Protein AF-A0AAV0Q4Z8-F1 (afdb_monomer)

Organism: NCBI:txid586396

Secondary structure (DSSP, 8-state):
---BS-EEEEEEEEEEEESS-SEEEB---HHHHHHH---EEEEEEEEEEEEESSSEEEEE-SS-TT-EEEEEEEEEEEEEEEEEEEEE--TT--SEEEEEEEEEEEEEEEEEEEEEESS-S--SSTTS-TT---EEEEEEEEEEEEEEEEEEEEEE-BTTB-EEEEEEEEEEE-SSEEEEEESEEEEEEEEESPPPGGGS-TT--GGGS--THHHHTT-----

Nearest PDB structures (foldseek):
  5olp-assembly2_B  TM=8.734E-01  e=1.345E-07  Bacteroides thetaiotaomicron VPI-5482
  3jur-assembly1_C  TM=7.814E-01  e=1.050E-07  Thermotoga maritima
  7b8b-assembly2_B  TM=6.941E-01  e=2.454E-04  Arabidopsis thaliana
  8ikx-assembly1_A  TM=6.747E-01  e=6.926E-04  Arabidopsis thaliana
  1nhc-assembly6_F  TM=3.695E-01  e=5.250E-03  Aspergillus niger

Sequence (223 aa):
IVPDSSNNICIEDSTIETGHDAIALKSGWDEYGISYNRPTMHVHVRDVHLKSSSGACIALGSEMSGGISDVQGDDIRMHDSRGGIELRTNRGRGGYIRRVFFSNVLMEEVEVGLVARGDMGDHPDDGFDREAVPVVQGITFRDVVGLKVGLAGNFTGAEGIRFGTICLLNVTLTSGEPWVCSGVDGFSEIVSPKPCQDLANAEKSSSSCYDVMDYSYGRSFSL

Mean predicted aligned error: 4.69 Å

InterPro domains:
  IPR000743 Glycoside hydrolase, family 28 [PF00295] (4-150)
  IPR011050 Pectin lyase fold/virulence factor [SSF51126] (1-199)
  IPR012334 Pectin lyase fold [G3DSA:2.160.20.10] (1-188)
  IPR051801 Glycosyl_Hydrolase_28_Enzymes [PTHR31339] (1-209)

pLDDT: mean 92.9, std 12.93, range [30.61, 98.94]

Solvent-accessible surface area (backbone atoms only — not comparable to full-atom values): 10270 Å² total; per-residue (Å²): 85,72,55,55,46,37,70,73,44,77,49,61,79,40,80,40,78,36,65,41,52,25,31,30,42,26,4,42,51,26,58,62,6,46,72,64,57,38,37,20,29,45,35,40,40,32,50,32,41,30,23,3,66,70,26,21,28,35,27,40,32,44,35,24,7,19,15,35,34,46,36,39,34,36,49,35,39,37,38,68,15,37,25,34,44,35,40,34,26,24,71,19,25,22,44,29,42,33,46,31,37,38,33,47,32,40,36,35,48,18,46,33,35,39,38,34,35,26,77,34,75,86,70,101,58,93,82,51,45,76,83,28,58,38,44,39,34,29,30,23,43,31,46,32,42,26,45,56,13,41,26,32,28,38,36,36,37,35,94,90,28,49,36,43,44,37,28,39,34,46,28,39,32,38,49,82,43,52,62,46,75,38,53,48,36,19,30,59,43,68,49,38,55,71,69,49,67,49,35,48,35,84,90,53,55,82,88,71,44,45,60,73,68,74,58,58,80,76,58,84,76,78,126

Foldseek 3Di:
DEAELDEQEEAEPEEFADQAERYEYAHAAFPRSQVVLRFYENYEYEQYEAAYQHYEPYEYDQRALSEYEHAEYENYEYENYAHYYEYHYEQLSAYEYALHEYEHYEAENYAAYYEYEHHDDDHPDPPGDNNRAYAAEQAEYEHAAAHNYAEDYEAAHDDVHAHYEYEAYQHAHDDHHYYHHDRYAYPYDNYPPPDDVRHNPPVDDPVRHRDCVVVVVVDPPDD

Structure (mmCIF, N/CA/C/O backbone):
data_AF-A0AAV0Q4Z8-F1
#
_entry.id   AF-A0AAV0Q4Z8-F1
#
loop_
_atom_site.group_PDB
_atom_site.id
_atom_site.type_symbol
_atom_site.label_atom_id
_atom_site.label_alt_id
_atom_site.label_comp_id
_atom_site.label_asym_id
_atom_site.label_entity_id
_atom_site.label_seq_id
_atom_site.pdbx_PDB_ins_code
_atom_site.Cartn_x
_atom_site.Cartn_y
_atom_site.Cartn_z
_atom_site.occupancy
_atom_site.B_iso_or_equiv
_atom_site.auth_seq_id
_atom_site.auth_comp_id
_atom_site.auth_asym_id
_atom_site.auth_atom_id
_atom_site.pdbx_PDB_model_num
ATOM 1 N N . ILE A 1 1 ? -5.222 -13.720 -2.406 1.00 96.25 1 ILE A N 1
ATOM 2 C CA . ILE A 1 1 ? -5.550 -13.428 -3.826 1.00 96.25 1 ILE A CA 1
ATOM 3 C C . ILE A 1 1 ? -4.440 -12.562 -4.400 1.00 96.25 1 ILE A C 1
ATOM 5 O O . ILE A 1 1 ? -4.042 -11.622 -3.725 1.00 96.25 1 ILE A O 1
ATOM 9 N N . VAL A 1 2 ? -3.926 -12.875 -5.595 1.00 98.31 2 VAL A N 1
ATOM 10 C CA . VAL A 1 2 ? -2.809 -12.127 -6.204 1.00 98.31 2 VAL A CA 1
ATOM 11 C C . VAL A 1 2 ? -3.127 -11.753 -7.657 1.00 98.31 2 VAL A C 1
ATOM 13 O O . VAL A 1 2 ? -2.805 -12.522 -8.561 1.00 98.31 2 VAL A O 1
ATOM 16 N N . PRO A 1 3 ? -3.805 -10.621 -7.914 1.00 98.25 3 PRO A N 1
ATOM 17 C CA . PRO A 1 3 ? -3.928 -10.080 -9.260 1.00 98.25 3 PRO A CA 1
ATOM 18 C C . PRO A 1 3 ? -2.584 -9.498 -9.709 1.00 98.25 3 PRO A C 1
ATOM 20 O O . PRO A 1 3 ? -2.018 -8.641 -9.028 1.00 98.25 3 PRO A O 1
ATOM 23 N N . ASP A 1 4 ? -2.092 -9.958 -10.858 1.00 98.62 4 ASP A N 1
ATOM 24 C CA . ASP A 1 4 ? -0.827 -9.519 -11.449 1.00 98.62 4 ASP A CA 1
ATOM 25 C C . ASP A 1 4 ? -1.055 -9.088 -12.905 1.00 98.62 4 ASP A C 1
ATOM 27 O O . ASP A 1 4 ? -1.701 -9.807 -13.675 1.00 98.62 4 ASP A O 1
ATOM 31 N N . SER A 1 5 ? -0.607 -7.882 -13.260 1.00 98.56 5 SER A N 1
ATOM 32 C CA . SER A 1 5 ? -0.796 -7.248 -14.576 1.00 98.56 5 SER A CA 1
ATOM 33 C C . SER A 1 5 ? -2.221 -7.383 -15.150 1.00 98.56 5 SER A C 1
ATOM 35 O O . SER A 1 5 ? -2.420 -7.766 -16.311 1.00 98.56 5 SER A O 1
ATOM 37 N N . SER A 1 6 ? -3.226 -7.104 -14.316 1.00 98.62 6 SER A N 1
ATOM 38 C CA . SER A 1 6 ? -4.639 -7.416 -14.568 1.00 98.62 6 SER A CA 1
ATOM 39 C C . SER A 1 6 ? -5.544 -6.174 -14.537 1.00 98.62 6 SER A C 1
ATOM 41 O O . SER A 1 6 ? -5.283 -5.217 -13.819 1.00 98.62 6 SER A O 1
ATOM 43 N N . ASN A 1 7 ? -6.624 -6.167 -15.324 1.00 98.38 7 ASN A N 1
ATOM 44 C CA . ASN A 1 7 ? -7.504 -5.002 -15.493 1.00 98.38 7 ASN A CA 1
ATOM 45 C C . ASN A 1 7 ? -8.967 -5.350 -15.173 1.00 98.38 7 ASN A C 1
ATOM 47 O O . ASN A 1 7 ? -9.414 -6.428 -15.558 1.00 98.38 7 ASN A O 1
ATOM 51 N N . ASN A 1 8 ? -9.707 -4.421 -14.556 1.00 97.94 8 ASN A N 1
ATOM 52 C CA . ASN A 1 8 ? -11.115 -4.552 -14.153 1.00 97.94 8 ASN A CA 1
ATOM 53 C C . ASN A 1 8 ? -11.335 -5.729 -13.196 1.00 97.94 8 ASN A C 1
ATOM 55 O O . ASN A 1 8 ? -11.988 -6.719 -13.526 1.00 97.94 8 ASN A O 1
ATOM 59 N N . ILE A 1 9 ? -10.749 -5.616 -12.009 1.00 98.50 9 ILE A N 1
ATOM 60 C CA . ILE A 1 9 ? -10.810 -6.635 -10.965 1.00 98.50 9 ILE A CA 1
ATOM 61 C C . ILE A 1 9 ? -11.831 -6.208 -9.917 1.00 98.50 9 ILE A C 1
ATOM 63 O O . ILE A 1 9 ? -11.783 -5.083 -9.427 1.00 98.50 9 ILE A O 1
ATOM 67 N N . CYS A 1 10 ? -12.699 -7.134 -9.525 1.00 98.31 10 CYS A N 1
ATOM 68 C CA . CYS A 1 10 ? -13.566 -6.986 -8.367 1.00 98.31 10 CYS A CA 1
ATOM 69 C C . CYS A 1 10 ? -13.305 -8.147 -7.401 1.00 98.31 10 CYS A C 1
ATOM 71 O O . CYS A 1 10 ? -13.294 -9.307 -7.819 1.00 98.31 10 CYS A O 1
ATOM 73 N N . ILE A 1 11 ? -13.034 -7.828 -6.137 1.00 98.62 11 ILE A N 1
ATOM 74 C CA . ILE A 1 11 ? -12.927 -8.788 -5.036 1.00 98.62 11 ILE A CA 1
ATOM 75 C C . ILE A 1 11 ? -13.968 -8.361 -4.009 1.00 98.62 11 ILE A C 1
ATOM 77 O O . ILE A 1 11 ? -13.809 -7.310 -3.391 1.00 98.62 11 ILE A O 1
ATOM 81 N N . GLU A 1 12 ? -15.023 -9.154 -3.852 1.00 98.44 12 GLU A N 1
ATOM 82 C CA . GLU A 1 12 ? -16.168 -8.779 -3.025 1.00 98.44 12 GLU A CA 1
ATOM 83 C C . GLU A 1 12 ? -16.736 -9.928 -2.192 1.00 98.44 12 GLU A C 1
ATOM 85 O O . GLU A 1 12 ? -16.480 -11.098 -2.493 1.00 98.44 12 GLU A O 1
ATOM 90 N N . ASP A 1 13 ? -17.469 -9.579 -1.133 1.00 98.38 13 ASP A N 1
ATOM 91 C CA . ASP A 1 13 ? -18.278 -10.474 -0.296 1.00 98.38 13 ASP A CA 1
ATOM 92 C C . ASP A 1 13 ? -17.508 -11.716 0.193 1.00 98.38 13 ASP A C 1
ATOM 94 O O . ASP A 1 13 ? -17.966 -12.860 0.098 1.00 98.38 13 ASP A O 1
ATOM 98 N N . SER A 1 14 ? -16.276 -11.505 0.666 1.00 98.38 14 SER A N 1
ATOM 99 C CA . SER A 1 14 ? -15.310 -12.587 0.890 1.00 98.38 14 SER A CA 1
ATOM 100 C C . SER A 1 14 ? -14.630 -12.529 2.255 1.00 98.38 14 SER A C 1
ATOM 102 O O . SER A 1 14 ? -14.109 -11.493 2.664 1.00 98.38 14 SER A O 1
ATOM 104 N N . THR A 1 15 ? -14.513 -13.690 2.906 1.00 98.75 15 THR A N 1
ATOM 105 C CA . THR A 1 15 ? -13.624 -13.894 4.062 1.00 98.75 15 THR A CA 1
ATOM 106 C C . THR A 1 15 ? -12.338 -14.581 3.611 1.00 98.75 15 THR A C 1
ATOM 108 O O . THR A 1 15 ? -12.384 -15.673 3.042 1.00 98.75 15 THR A O 1
ATOM 111 N N . ILE A 1 16 ? -11.184 -13.960 3.864 1.00 98.69 16 ILE A N 1
ATOM 112 C CA . ILE A 1 16 ? -9.869 -14.449 3.433 1.00 98.69 16 ILE A CA 1
ATOM 113 C C . ILE A 1 16 ? -8.926 -14.482 4.635 1.00 98.69 16 ILE A C 1
ATOM 115 O O . ILE A 1 16 ? -8.489 -13.442 5.126 1.00 98.69 16 ILE A O 1
ATOM 119 N N . GLU A 1 17 ? -8.560 -15.688 5.066 1.00 98.31 17 GLU A N 1
ATOM 120 C CA . GLU A 1 17 ? -7.593 -15.906 6.142 1.00 98.31 17 GLU A CA 1
ATOM 121 C C . GLU A 1 17 ? -6.370 -16.640 5.602 1.00 98.31 17 GLU A C 1
ATOM 123 O O . GLU A 1 17 ? -6.484 -17.721 5.018 1.00 98.31 17 GLU A O 1
ATOM 128 N N . THR A 1 18 ? -5.188 -16.047 5.754 1.00 97.88 18 THR A N 1
ATOM 129 C CA . THR A 1 18 ? -3.969 -16.589 5.146 1.00 97.88 18 THR A CA 1
ATOM 130 C C . THR A 1 18 ? -2.744 -16.431 6.037 1.00 97.88 18 THR A C 1
ATOM 132 O O . THR A 1 18 ? -2.693 -15.608 6.952 1.00 97.88 18 THR A O 1
ATOM 135 N N . GLY A 1 19 ? -1.728 -17.249 5.748 1.00 97.12 19 GLY A N 1
ATOM 136 C CA . GLY A 1 19 ? -0.432 -17.154 6.409 1.00 97.12 19 GLY A CA 1
ATOM 137 C C . GLY A 1 19 ? 0.280 -15.835 6.102 1.00 97.12 19 GLY A C 1
ATOM 138 O O . GLY A 1 19 ? 0.783 -15.188 7.017 1.00 97.12 19 GLY A O 1
ATOM 139 N N . HIS A 1 20 ? 0.301 -15.444 4.826 1.00 96.38 20 HIS A N 1
ATOM 140 C CA . HIS A 1 20 ? 0.973 -14.249 4.299 1.00 96.38 20 HIS A CA 1
ATOM 141 C C . HIS A 1 20 ? -0.071 -13.215 3.847 1.00 96.38 20 HIS A C 1
ATOM 143 O O . HIS A 1 20 ? -1.142 -13.152 4.436 1.00 96.38 20 HIS A O 1
ATOM 149 N N . ASP A 1 21 ? 0.221 -12.396 2.839 1.00 98.38 21 ASP A N 1
ATOM 150 C CA . ASP A 1 21 ? -0.692 -11.364 2.349 1.00 98.38 21 ASP A CA 1
ATOM 151 C C . ASP A 1 21 ? -2.048 -11.945 1.893 1.00 98.38 21 ASP A C 1
ATOM 153 O O . ASP A 1 21 ? -2.089 -12.844 1.045 1.00 98.38 21 ASP A O 1
ATOM 157 N N . ALA A 1 22 ? -3.160 -11.409 2.409 1.00 98.56 22 ALA A N 1
ATOM 158 C CA . ALA A 1 22 ? -4.497 -11.895 2.057 1.00 98.56 22 ALA A CA 1
ATOM 159 C C . ALA A 1 22 ? -4.906 -11.448 0.642 1.00 98.56 22 ALA A C 1
ATOM 161 O O . ALA A 1 22 ? -5.371 -12.264 -0.164 1.00 98.56 22 ALA A O 1
ATOM 162 N N . ILE A 1 23 ? -4.664 -10.183 0.293 1.00 98.81 23 ILE A N 1
ATOM 163 C CA . ILE A 1 23 ? -4.776 -9.643 -1.069 1.00 98.81 23 ILE A CA 1
ATOM 164 C C . ILE A 1 23 ? -3.461 -8.939 -1.415 1.00 98.81 23 ILE A C 1
ATOM 166 O O . ILE A 1 23 ? -3.047 -8.036 -0.700 1.00 98.81 23 ILE A O 1
ATOM 170 N N . ALA A 1 24 ? -2.811 -9.326 -2.514 1.00 98.62 24 ALA A N 1
ATOM 171 C CA . ALA A 1 24 ? -1.572 -8.706 -2.981 1.00 98.62 24 ALA A CA 1
ATOM 172 C C . ALA A 1 24 ? -1.699 -8.283 -4.449 1.00 98.62 24 ALA A C 1
ATOM 174 O O . ALA A 1 24 ? -1.748 -9.131 -5.336 1.00 98.62 24 ALA A O 1
ATOM 175 N N . LEU A 1 25 ? -1.757 -6.981 -4.716 1.00 98.88 25 LEU A N 1
ATOM 176 C CA . LEU A 1 25 ? -1.773 -6.445 -6.076 1.00 98.88 25 LEU A CA 1
ATOM 177 C C . LEU A 1 25 ? -0.334 -6.332 -6.590 1.00 98.88 25 LEU A C 1
ATOM 179 O O . LEU A 1 25 ? 0.498 -5.686 -5.951 1.00 98.88 25 LEU A O 1
ATOM 183 N N . LYS A 1 26 ? -0.046 -6.948 -7.737 1.00 98.81 26 LYS A N 1
ATOM 184 C CA . LYS A 1 26 ? 1.278 -6.970 -8.382 1.00 98.81 26 LYS A CA 1
ATOM 185 C C . LYS A 1 26 ? 1.171 -6.569 -9.857 1.00 98.81 26 LYS A C 1
ATOM 187 O O . LYS A 1 26 ? 0.073 -6.435 -10.390 1.00 98.81 26 LYS A O 1
ATOM 192 N N . SER A 1 27 ? 2.288 -6.280 -10.508 1.00 98.69 27 SER A N 1
ATOM 193 C CA . SER A 1 27 ? 2.367 -5.960 -11.944 1.00 98.69 27 SER A CA 1
ATOM 194 C C . SER A 1 27 ? 3.762 -6.248 -12.508 1.00 98.69 27 SER A C 1
ATOM 196 O O . SER A 1 27 ? 4.337 -5.442 -13.236 1.00 98.69 27 SER A O 1
ATOM 198 N N . GLY A 1 28 ? 4.332 -7.395 -12.146 1.00 98.19 28 GLY A N 1
ATOM 199 C CA . GLY A 1 28 ? 5.679 -7.794 -12.550 1.00 98.19 28 GLY A CA 1
ATOM 200 C C . GLY A 1 28 ? 6.822 -7.149 -11.755 1.00 98.19 28 GLY A C 1
ATOM 201 O O . GLY A 1 28 ? 6.641 -6.214 -10.970 1.00 98.19 28 GLY A O 1
ATOM 202 N N . TRP A 1 29 ? 8.024 -7.690 -11.963 1.00 97.81 29 TRP A N 1
ATOM 203 C CA . TRP A 1 29 ? 9.204 -7.461 -11.127 1.00 97.81 29 TRP A CA 1
ATOM 204 C C . TRP A 1 29 ? 10.345 -6.839 -11.948 1.00 97.81 29 TRP A C 1
ATOM 206 O O . TRP A 1 29 ? 10.747 -7.404 -12.963 1.00 97.81 29 TRP A O 1
ATOM 216 N N . ASP A 1 30 ? 10.818 -5.667 -11.521 1.00 98.25 30 ASP A N 1
ATOM 217 C CA . ASP A 1 30 ? 11.946 -4.904 -12.076 1.00 98.25 30 ASP A CA 1
ATOM 218 C C . ASP A 1 30 ? 11.899 -4.774 -13.609 1.00 98.25 30 ASP A C 1
ATOM 220 O O . ASP A 1 30 ? 10.841 -4.480 -14.167 1.00 98.25 30 ASP A O 1
ATOM 224 N N . GLU A 1 31 ? 13.011 -4.978 -14.315 1.00 97.25 31 GLU A N 1
ATOM 225 C CA . GLU A 1 31 ? 13.127 -4.849 -15.768 1.00 97.25 31 GLU A CA 1
ATOM 226 C C . GLU A 1 31 ? 12.171 -5.773 -16.533 1.00 97.25 31 GLU A C 1
ATOM 228 O O . GLU A 1 31 ? 11.697 -5.416 -17.617 1.00 97.25 31 GLU A O 1
ATOM 233 N N . TYR A 1 32 ? 11.815 -6.928 -15.964 1.00 97.50 32 TYR A N 1
ATOM 234 C CA . TYR A 1 32 ? 10.822 -7.827 -16.551 1.00 97.50 32 TYR A CA 1
ATOM 235 C C . TYR A 1 32 ? 9.426 -7.199 -16.493 1.00 97.50 32 TYR A C 1
ATOM 237 O O . TYR A 1 32 ? 8.699 -7.212 -17.484 1.00 97.50 32 TYR A O 1
ATOM 245 N N . GLY A 1 33 ? 9.062 -6.586 -15.364 1.00 98.12 33 GLY A N 1
ATOM 246 C CA . GLY A 1 33 ? 7.803 -5.850 -15.232 1.00 98.12 33 GLY A CA 1
ATOM 247 C C . GLY A 1 33 ? 7.780 -4.555 -16.049 1.00 98.12 33 GLY A C 1
ATOM 248 O O . GLY A 1 33 ? 6.784 -4.273 -16.717 1.00 98.12 33 GLY A O 1
ATOM 249 N N . ILE A 1 34 ? 8.889 -3.809 -16.068 1.00 97.94 34 ILE A N 1
ATOM 250 C CA . ILE A 1 34 ? 9.046 -2.576 -16.856 1.00 97.94 34 ILE A CA 1
ATOM 251 C C . ILE A 1 34 ? 8.917 -2.880 -18.352 1.00 97.94 34 ILE A C 1
ATOM 253 O O . ILE A 1 34 ? 8.191 -2.184 -19.057 1.00 97.94 34 ILE A O 1
ATOM 257 N N . SER A 1 35 ? 9.591 -3.921 -18.847 1.00 97.69 35 SER A N 1
ATOM 258 C CA . SER A 1 35 ? 9.516 -4.310 -20.261 1.00 97.69 35 SER A CA 1
ATOM 259 C C . SER A 1 35 ? 8.152 -4.887 -20.636 1.00 97.69 35 SER A C 1
ATOM 261 O O . SER A 1 35 ? 7.666 -4.627 -21.738 1.00 97.69 35 SER A O 1
ATOM 263 N N . TYR A 1 36 ? 7.506 -5.622 -19.722 1.00 97.94 36 TYR A N 1
ATOM 264 C CA . TYR A 1 36 ? 6.152 -6.125 -19.935 1.00 97.94 36 TYR A CA 1
ATOM 265 C C . TYR A 1 36 ? 5.120 -4.995 -19.985 1.00 97.94 36 TYR A C 1
ATOM 267 O O . TYR A 1 36 ? 4.178 -5.063 -20.774 1.00 97.94 36 TYR A O 1
ATOM 275 N N . ASN A 1 37 ? 5.320 -3.943 -19.183 1.00 97.50 37 ASN A N 1
ATOM 276 C CA . ASN A 1 37 ? 4.564 -2.692 -19.210 1.00 97.50 37 ASN A CA 1
ATOM 277 C C . ASN A 1 37 ? 3.035 -2.891 -19.172 1.00 97.50 37 ASN A C 1
ATOM 279 O O . ASN A 1 37 ? 2.277 -2.229 -19.889 1.00 97.50 37 ASN A O 1
ATOM 283 N N . ARG A 1 38 ? 2.569 -3.844 -18.355 1.00 98.50 38 ARG A N 1
ATOM 284 C CA . ARG A 1 38 ? 1.139 -4.085 -18.124 1.00 98.50 38 ARG A CA 1
ATOM 285 C C . ARG A 1 38 ? 0.808 -3.855 -16.652 1.00 98.50 38 ARG A C 1
ATOM 287 O O . ARG A 1 38 ? 1.224 -4.662 -15.817 1.00 98.50 38 ARG A O 1
ATOM 294 N N . PRO A 1 39 ? 0.054 -2.793 -16.331 1.00 98.69 39 PRO A N 1
ATOM 295 C CA . PRO A 1 39 ? -0.293 -2.499 -14.955 1.00 98.69 39 PRO A CA 1
ATOM 296 C C . PRO A 1 39 ? -1.376 -3.441 -14.429 1.00 98.69 39 PRO A C 1
ATOM 298 O O . PRO A 1 39 ? -2.148 -4.017 -15.201 1.00 98.69 39 PRO A O 1
ATOM 301 N N . THR A 1 40 ? -1.477 -3.518 -13.104 1.00 98.88 40 THR A N 1
ATOM 302 C CA . THR A 1 40 ? -2.729 -3.892 -12.443 1.00 98.88 40 THR A CA 1
ATOM 303 C C . THR A 1 40 ? -3.560 -2.636 -12.218 1.00 98.88 40 THR A C 1
ATOM 305 O O . THR A 1 40 ? -3.112 -1.704 -11.549 1.00 98.88 40 THR A O 1
ATOM 308 N N . MET A 1 41 ? -4.753 -2.573 -12.809 1.00 98.62 41 MET A N 1
ATOM 309 C CA . MET A 1 41 ? -5.574 -1.363 -12.785 1.00 98.62 41 MET A CA 1
ATOM 310 C C . MET A 1 41 ? -7.076 -1.619 -12.721 1.00 98.62 41 MET A C 1
ATOM 312 O O . MET A 1 41 ? -7.547 -2.690 -13.097 1.00 98.62 41 MET A O 1
ATOM 316 N N . HIS A 1 42 ? -7.820 -0.610 -12.260 1.00 98.25 42 HIS A N 1
ATOM 317 C CA . HIS A 1 42 ? -9.272 -0.678 -12.057 1.00 98.25 42 HIS A CA 1
ATOM 318 C C . HIS A 1 42 ? -9.635 -1.833 -11.122 1.00 98.25 42 HIS A C 1
ATOM 320 O O . HIS A 1 42 ? -10.277 -2.806 -11.519 1.00 98.25 42 HIS A O 1
ATOM 326 N N . VAL A 1 43 ? -9.146 -1.738 -9.887 1.00 98.75 43 VAL A N 1
ATOM 327 C CA . VAL A 1 43 ? -9.358 -2.743 -8.846 1.00 98.75 43 VAL A CA 1
ATOM 328 C C . VAL A 1 43 ? -10.350 -2.204 -7.835 1.00 98.75 43 VAL A C 1
ATOM 330 O O . VAL A 1 43 ? -10.135 -1.125 -7.291 1.00 98.75 43 VAL A O 1
ATOM 333 N N . HIS A 1 44 ? -11.393 -2.975 -7.548 1.00 98.62 44 HIS A N 1
ATOM 334 C CA . HIS A 1 44 ? -12.331 -2.698 -6.468 1.00 98.62 44 HIS A CA 1
ATOM 335 C C . HIS A 1 44 ? -12.320 -3.854 -5.469 1.00 98.62 44 HIS A C 1
ATOM 337 O O . HIS A 1 44 ? -12.600 -4.995 -5.834 1.00 98.62 44 HIS A O 1
ATOM 343 N N . VAL A 1 45 ? -11.959 -3.564 -4.221 1.00 98.81 45 VAL A N 1
ATOM 344 C CA . VAL A 1 45 ? -12.034 -4.499 -3.092 1.00 98.81 45 VAL A CA 1
ATOM 345 C C . VAL A 1 45 ? -13.142 -4.024 -2.159 1.00 98.81 45 VAL A C 1
ATOM 347 O O . VAL A 1 45 ? -13.005 -2.943 -1.593 1.00 98.81 45 VAL A O 1
ATOM 350 N N . ARG A 1 46 ? -14.231 -4.781 -1.996 1.00 98.50 46 ARG A N 1
ATOM 351 C CA . ARG A 1 46 ? -15.368 -4.330 -1.176 1.00 98.50 46 ARG A CA 1
ATOM 352 C C . ARG A 1 46 ? -16.018 -5.417 -0.338 1.00 98.50 46 ARG A C 1
ATOM 354 O O . ARG A 1 46 ? -16.045 -6.554 -0.771 1.00 98.50 46 ARG A O 1
ATOM 361 N N . ASP A 1 47 ? -16.540 -5.077 0.834 1.00 98.50 47 ASP A N 1
ATOM 362 C CA . ASP A 1 47 ? -17.186 -6.033 1.754 1.00 98.50 47 ASP A CA 1
ATOM 363 C C . ASP A 1 47 ? -16.339 -7.301 1.990 1.00 98.50 47 ASP A C 1
ATOM 365 O O . ASP A 1 47 ? -16.741 -8.439 1.732 1.00 98.50 47 ASP A O 1
ATOM 369 N N . VAL A 1 48 ? -15.090 -7.097 2.423 1.00 98.88 48 VAL A N 1
ATOM 370 C CA . VAL A 1 48 ? -14.151 -8.199 2.685 1.00 98.88 48 VAL A CA 1
ATOM 371 C C . VAL A 1 48 ? -13.727 -8.259 4.143 1.00 98.88 48 VAL A C 1
ATOM 373 O O . VAL A 1 48 ? -13.502 -7.240 4.798 1.00 98.88 48 VAL A O 1
ATOM 376 N N . HIS A 1 49 ? -13.583 -9.482 4.647 1.00 98.88 49 HIS A N 1
ATOM 377 C CA . HIS A 1 49 ? -13.101 -9.788 5.990 1.00 98.88 49 HIS A CA 1
ATOM 378 C C . HIS A 1 49 ? -11.747 -10.488 5.887 1.00 98.88 49 HIS A C 1
ATOM 380 O O . HIS A 1 49 ? -11.647 -11.595 5.359 1.00 98.88 49 HIS A O 1
ATOM 386 N N . LEU A 1 50 ? -10.691 -9.846 6.373 1.00 98.88 50 LEU A N 1
ATOM 387 C CA . LEU A 1 50 ? -9.315 -10.254 6.121 1.00 98.88 50 LEU A CA 1
ATOM 388 C C . LEU A 1 50 ? -8.593 -10.625 7.417 1.00 98.88 50 LEU A C 1
ATOM 390 O O . LEU A 1 50 ? -8.753 -9.964 8.447 1.00 98.88 50 LEU A O 1
ATOM 394 N N . LYS A 1 51 ? -7.765 -11.669 7.325 1.00 98.75 51 LYS A N 1
ATOM 395 C CA . LYS A 1 51 ? -6.776 -12.049 8.335 1.00 98.75 51 LYS A CA 1
ATOM 396 C C . LYS A 1 51 ? -5.462 -12.463 7.680 1.00 98.75 51 LYS A C 1
ATOM 398 O O . LYS A 1 51 ? -5.441 -13.296 6.767 1.00 98.75 51 LYS A O 1
ATOM 403 N N . SER A 1 52 ? -4.356 -11.921 8.179 1.00 98.31 52 SER A N 1
ATOM 404 C CA . SER A 1 52 ? -3.001 -12.243 7.735 1.00 98.31 52 SER A CA 1
ATOM 405 C C . SER A 1 52 ? -2.056 -12.413 8.921 1.00 98.31 52 SER A C 1
ATOM 407 O O . SER A 1 52 ? -1.675 -11.443 9.574 1.00 98.31 52 SER A O 1
ATOM 409 N N . SER A 1 53 ? -1.634 -13.652 9.192 1.00 96.62 53 SER A N 1
ATOM 410 C CA . SER A 1 53 ? -0.822 -13.941 10.386 1.00 96.62 53 SER A CA 1
ATOM 411 C C . SER A 1 53 ? 0.622 -13.426 10.315 1.00 96.62 53 SER A C 1
ATOM 413 O O . SER A 1 53 ? 1.239 -13.200 11.348 1.00 96.62 53 SER A O 1
ATOM 415 N N . SER A 1 54 ? 1.192 -13.273 9.113 1.00 96.88 54 SER A N 1
ATOM 416 C CA . SER A 1 54 ? 2.598 -12.868 8.937 1.00 96.88 54 SER A CA 1
ATOM 417 C C . SER A 1 54 ? 2.848 -11.825 7.846 1.00 96.88 54 SER A C 1
ATOM 419 O O . SER A 1 54 ? 3.963 -11.301 7.784 1.00 96.88 54 SER A O 1
ATOM 421 N N . GLY A 1 55 ? 1.844 -11.515 7.019 1.00 96.69 55 GLY A N 1
ATOM 422 C CA . GLY A 1 55 ? 1.897 -10.494 5.969 1.00 96.69 55 GLY A CA 1
ATOM 423 C C . GLY A 1 55 ? 0.891 -9.367 6.225 1.00 96.69 55 GLY A C 1
ATOM 424 O O . GLY A 1 55 ? 0.551 -9.078 7.372 1.00 96.69 55 GLY A O 1
ATOM 425 N N . ALA A 1 56 ? 0.407 -8.747 5.151 1.00 98.50 56 ALA A N 1
ATOM 426 C CA . ALA A 1 56 ? -0.620 -7.709 5.184 1.00 98.50 56 ALA A CA 1
ATOM 427 C C . ALA A 1 56 ? -2.012 -8.248 4.844 1.00 98.50 56 ALA A C 1
ATOM 429 O O . ALA A 1 56 ? -2.172 -9.177 4.055 1.00 98.50 56 ALA A O 1
ATOM 430 N N . CYS A 1 57 ? -3.062 -7.601 5.335 1.00 98.81 57 CYS A N 1
ATOM 431 C CA . CYS A 1 57 ? -4.400 -7.844 4.808 1.00 98.81 57 CYS A CA 1
ATOM 432 C C . CYS A 1 57 ? -4.483 -7.420 3.335 1.00 98.81 57 CYS A C 1
ATOM 434 O O . CYS A 1 57 ? -4.961 -8.182 2.493 1.00 98.81 57 CYS A O 1
ATOM 436 N N . ILE A 1 58 ? -3.963 -6.235 3.004 1.00 98.88 58 ILE A N 1
ATOM 437 C CA . ILE A 1 58 ? -3.893 -5.746 1.625 1.00 98.88 58 ILE A CA 1
ATOM 438 C C . ILE A 1 58 ? -2.498 -5.186 1.354 1.00 98.88 58 ILE A C 1
ATOM 440 O O . ILE A 1 58 ? -2.090 -4.207 1.972 1.00 98.88 58 ILE A O 1
ATOM 444 N N . ALA A 1 59 ? -1.783 -5.776 0.400 1.00 98.81 59 ALA A N 1
ATOM 445 C CA . ALA A 1 59 ? -0.497 -5.295 -0.086 1.00 98.81 59 ALA A CA 1
ATOM 446 C C . ALA A 1 59 ? -0.608 -4.813 -1.538 1.00 98.81 59 ALA A C 1
ATOM 448 O O . ALA A 1 59 ? -1.168 -5.493 -2.397 1.00 98.81 59 ALA A O 1
ATOM 449 N N . LEU A 1 60 ? -0.036 -3.651 -1.834 1.00 98.88 60 LEU A N 1
ATOM 450 C CA . LEU A 1 60 ? 0.226 -3.179 -3.191 1.00 98.88 60 LEU A CA 1
ATOM 451 C C . LEU A 1 60 ? 1.742 -3.243 -3.397 1.00 98.88 60 LEU A C 1
ATOM 453 O O . LEU A 1 60 ? 2.476 -2.478 -2.775 1.00 98.88 60 LEU A O 1
ATOM 457 N N . GLY A 1 61 ? 2.206 -4.169 -4.237 1.00 98.38 61 GLY A N 1
ATOM 458 C CA . GLY A 1 61 ? 3.624 -4.479 -4.428 1.00 98.38 61 GLY A CA 1
ATOM 459 C C . GLY A 1 61 ? 4.113 -5.697 -3.619 1.00 98.38 61 GLY A C 1
ATOM 460 O O . GLY A 1 61 ? 3.332 -6.511 -3.132 1.00 98.38 61 GLY A O 1
ATOM 461 N N . SER A 1 62 ? 5.421 -5.918 -3.486 1.00 98.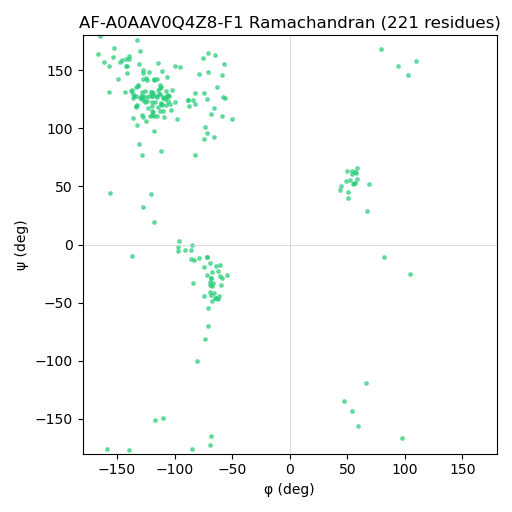00 62 SER A N 1
ATOM 462 C CA . SER A 1 62 ? 6.518 -5.052 -3.949 1.00 98.00 62 SER A CA 1
ATOM 463 C C . SER A 1 62 ? 6.757 -5.074 -5.463 1.00 98.00 62 SER A C 1
ATOM 465 O O . SER A 1 62 ? 7.393 -4.179 -6.001 1.00 98.00 62 SER A O 1
ATOM 467 N N . GLU A 1 63 ? 6.276 -6.101 -6.153 1.00 98.62 63 GLU A N 1
ATOM 468 C CA . GLU A 1 63 ? 6.459 -6.354 -7.579 1.00 98.62 63 GLU A CA 1
ATOM 469 C C . GLU A 1 63 ? 5.425 -5.523 -8.346 1.00 98.62 63 GLU A C 1
ATOM 471 O O . GLU A 1 63 ? 4.362 -6.010 -8.721 1.00 98.62 63 GLU A O 1
ATOM 476 N N . MET A 1 64 ? 5.693 -4.221 -8.464 1.00 98.62 64 MET A N 1
ATOM 477 C CA . MET A 1 64 ? 4.777 -3.203 -8.998 1.00 98.62 64 MET A CA 1
ATOM 478 C C . MET A 1 64 ? 5.305 -2.506 -10.266 1.00 98.62 64 MET A C 1
ATOM 480 O O . MET A 1 64 ? 4.861 -1.413 -10.623 1.00 98.62 64 MET A O 1
ATOM 484 N N . SER A 1 65 ? 6.261 -3.135 -10.947 1.00 98.69 65 SER A N 1
ATOM 485 C CA . SER A 1 65 ? 7.091 -2.503 -11.975 1.00 98.69 65 SER A CA 1
ATOM 486 C C . SER A 1 65 ? 6.344 -2.129 -13.258 1.00 98.69 65 SER A C 1
ATOM 488 O O . SER A 1 65 ? 6.686 -1.139 -13.904 1.00 98.69 65 SER A O 1
ATOM 490 N N . GLY A 1 66 ? 5.278 -2.855 -13.601 1.00 98.50 66 GLY A N 1
ATOM 491 C CA . GLY A 1 66 ? 4.343 -2.502 -14.674 1.00 98.50 66 GLY A CA 1
ATOM 492 C C . GLY A 1 66 ? 3.316 -1.432 -14.278 1.00 98.50 66 GLY A C 1
ATOM 493 O O . GLY A 1 66 ? 2.637 -0.879 -15.143 1.00 98.50 66 GLY A O 1
ATOM 494 N N . GLY A 1 67 ? 3.216 -1.116 -12.985 1.00 98.81 67 GLY A N 1
ATOM 495 C CA . GLY A 1 67 ? 2.335 -0.109 -12.404 1.00 98.81 67 GLY A CA 1
ATOM 496 C C . GLY A 1 67 ? 1.091 -0.680 -11.714 1.00 98.81 67 GLY A C 1
ATOM 497 O O . GLY A 1 67 ? 0.483 -1.653 -12.151 1.00 98.81 67 GLY A O 1
ATOM 498 N N . ILE A 1 68 ? 0.661 -0.018 -10.643 1.00 98.94 68 ILE A N 1
ATOM 499 C CA . ILE A 1 68 ? -0.606 -0.254 -9.950 1.00 98.94 68 ILE A CA 1
ATOM 500 C C . ILE A 1 68 ? -1.375 1.068 -9.909 1.00 98.94 68 ILE A C 1
ATOM 502 O O . ILE A 1 68 ? -0.856 2.081 -9.425 1.00 98.94 68 ILE A O 1
ATOM 506 N N . SER A 1 69 ? -2.604 1.100 -10.425 1.00 98.56 69 SER A N 1
ATOM 507 C CA . SER A 1 69 ? -3.412 2.324 -10.356 1.00 98.56 69 SER A CA 1
ATOM 508 C C . SER A 1 69 ? -4.913 2.126 -10.372 1.00 98.56 69 SER A C 1
ATOM 510 O O . SER A 1 69 ? -5.393 1.115 -10.859 1.00 98.56 69 SER A O 1
ATOM 512 N N . ASP A 1 70 ? -5.657 3.142 -9.934 1.00 98.25 70 ASP A N 1
ATOM 513 C CA . ASP A 1 70 ? -7.124 3.100 -9.865 1.00 98.25 70 ASP A CA 1
ATOM 514 C C . ASP A 1 70 ? -7.584 1.947 -8.967 1.00 98.25 70 ASP A C 1
ATOM 516 O O . ASP A 1 70 ? -8.292 1.039 -9.405 1.00 98.25 70 ASP A O 1
ATOM 520 N N . VAL A 1 71 ? -7.095 1.963 -7.725 1.00 98.69 71 VAL A N 1
ATOM 521 C CA . VAL A 1 71 ? -7.457 0.987 -6.694 1.00 98.69 71 VAL A CA 1
ATOM 52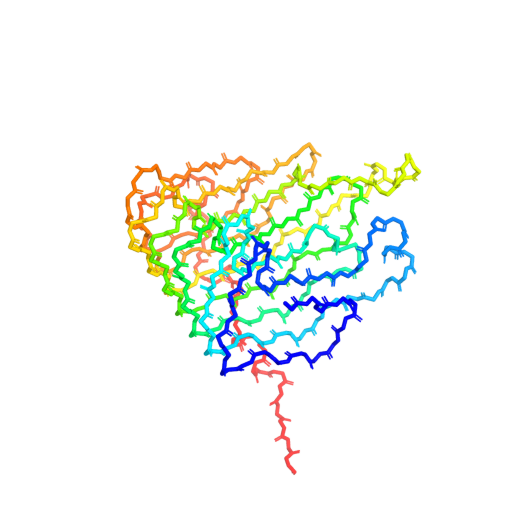2 C C . VAL A 1 71 ? -8.427 1.651 -5.733 1.00 98.69 71 VAL A C 1
ATOM 524 O O . VAL A 1 71 ? -8.092 2.660 -5.112 1.00 98.69 71 VAL A O 1
ATOM 527 N N . GLN A 1 72 ? -9.609 1.068 -5.608 1.00 98.56 72 GLN A N 1
ATOM 528 C CA . GLN A 1 72 ? -10.623 1.442 -4.640 1.00 98.56 72 GLN A CA 1
ATOM 529 C C . GLN A 1 72 ? -10.819 0.296 -3.649 1.00 98.56 72 GLN A C 1
ATOM 531 O O . GLN A 1 72 ? -10.952 -0.863 -4.048 1.00 98.56 72 GLN A O 1
ATOM 536 N N . GLY A 1 73 ? -10.845 0.621 -2.362 1.00 98.56 73 GLY A N 1
ATOM 537 C CA . GLY A 1 73 ? -11.250 -0.297 -1.313 1.00 98.56 73 GLY A CA 1
ATOM 538 C C . GLY A 1 73 ? -12.294 0.334 -0.402 1.00 98.56 73 GLY A C 1
ATOM 539 O O . GLY A 1 73 ? -12.059 1.428 0.105 1.00 98.56 73 GLY A O 1
ATOM 540 N N . ASP A 1 74 ? -13.417 -0.335 -0.175 1.00 98.44 74 ASP A N 1
ATOM 541 C CA . ASP A 1 74 ? -14.446 0.126 0.761 1.00 98.44 74 ASP A CA 1
ATOM 542 C C . ASP A 1 74 ? -15.068 -1.015 1.561 1.00 98.44 74 ASP A C 1
ATOM 544 O O . ASP A 1 74 ? -15.036 -2.161 1.139 1.00 98.44 74 ASP A O 1
ATOM 548 N N . ASP A 1 75 ? -15.573 -0.723 2.757 1.00 98.62 75 ASP A N 1
ATOM 549 C CA . ASP A 1 75 ? -16.200 -1.719 3.635 1.00 98.62 75 ASP A CA 1
ATOM 550 C C . ASP A 1 75 ? -15.264 -2.907 3.949 1.00 98.62 75 ASP A C 1
ATOM 552 O O . ASP A 1 75 ? -15.590 -4.077 3.750 1.00 98.62 75 ASP A O 1
ATOM 556 N N . ILE A 1 76 ? -14.056 -2.608 4.436 1.00 98.94 76 ILE A N 1
ATOM 557 C CA . ILE A 1 76 ? -13.021 -3.618 4.709 1.00 98.94 76 ILE A CA 1
ATOM 558 C C . ILE A 1 76 ? -12.895 -3.847 6.215 1.00 98.94 76 ILE A C 1
ATOM 560 O O . ILE A 1 76 ? -12.676 -2.906 6.978 1.00 98.94 76 ILE A O 1
ATOM 564 N N . ARG A 1 77 ? -12.954 -5.110 6.649 1.00 98.94 77 ARG A N 1
ATOM 565 C CA . ARG A 1 77 ? -12.687 -5.517 8.037 1.00 98.94 77 ARG A CA 1
ATOM 566 C C . ARG A 1 77 ? -11.410 -6.343 8.113 1.00 98.94 77 ARG A C 1
ATOM 568 O O . ARG A 1 77 ? -11.251 -7.309 7.374 1.00 98.94 77 ARG A O 1
ATOM 575 N N . MET A 1 78 ? -10.508 -5.985 9.016 1.00 98.81 78 MET A N 1
ATOM 576 C CA . MET A 1 78 ? -9.224 -6.651 9.243 1.00 98.81 78 MET A CA 1
ATOM 577 C C . MET A 1 78 ? -9.119 -7.038 10.713 1.00 98.81 78 MET A C 1
ATOM 579 O O . MET A 1 78 ? -9.382 -6.197 11.571 1.00 98.81 78 MET A O 1
ATOM 583 N N . HIS A 1 79 ? -8.730 -8.276 11.010 1.00 98.62 79 HIS A N 1
ATOM 584 C CA . HIS A 1 79 ? -8.600 -8.730 12.396 1.00 98.62 79 HIS A CA 1
ATOM 585 C C . HIS A 1 79 ? -7.400 -9.655 12.612 1.00 98.62 79 HIS A C 1
ATOM 587 O O . HIS A 1 79 ? -6.973 -10.329 11.671 1.00 98.62 79 HIS A O 1
ATOM 593 N N . ASP A 1 80 ? -6.868 -9.699 13.839 1.00 98.38 80 ASP A N 1
ATOM 594 C CA . ASP A 1 80 ? -5.796 -10.611 14.278 1.00 98.38 80 ASP A CA 1
ATOM 595 C C . ASP A 1 80 ? -4.644 -10.718 13.262 1.00 98.38 80 ASP A C 1
ATOM 597 O O . ASP A 1 80 ? -4.281 -11.815 12.811 1.00 98.38 80 ASP A O 1
ATOM 601 N N . SER A 1 81 ? -4.132 -9.572 12.817 1.00 98.62 81 SER A N 1
ATOM 602 C CA . SER A 1 81 ? -3.246 -9.505 11.654 1.00 98.62 81 SER A CA 1
ATOM 603 C C . SER A 1 81 ? -1.954 -8.766 11.937 1.00 98.62 81 SER A C 1
ATOM 605 O O . SER A 1 81 ? -1.907 -7.818 12.713 1.00 98.62 81 SER A O 1
ATOM 607 N N . ARG A 1 82 ? -0.889 -9.158 11.241 1.00 98.19 82 ARG A N 1
ATOM 608 C CA . ARG A 1 82 ? 0.389 -8.457 11.345 1.00 98.19 82 ARG A CA 1
ATOM 609 C C . ARG A 1 82 ? 0.326 -7.083 10.668 1.00 98.19 82 ARG A C 1
ATOM 611 O O . ARG A 1 82 ? 0.616 -6.071 11.296 1.00 98.19 82 ARG A O 1
ATOM 618 N N . GLY A 1 83 ? -0.066 -7.038 9.398 1.00 97.75 83 GLY A N 1
ATOM 619 C CA . GLY A 1 83 ? -0.204 -5.796 8.634 1.00 97.75 83 GLY A CA 1
ATOM 620 C C . GLY A 1 83 ? -1.648 -5.516 8.224 1.00 97.75 83 GLY A C 1
ATOM 621 O O . GLY A 1 83 ? -2.384 -6.429 7.843 1.00 97.75 83 GLY A O 1
ATOM 622 N N . GLY A 1 84 ? -2.045 -4.245 8.260 1.00 98.56 84 GLY A N 1
ATOM 623 C CA . GLY A 1 84 ? -3.293 -3.761 7.674 1.00 98.56 84 GLY A CA 1
ATOM 624 C C . GLY A 1 84 ? -3.155 -3.545 6.165 1.00 98.56 84 GLY A C 1
ATOM 625 O O . GLY A 1 84 ? -3.219 -4.500 5.384 1.00 98.56 84 GLY A O 1
ATOM 626 N N . ILE A 1 85 ? -2.962 -2.288 5.753 1.00 98.81 85 ILE A N 1
ATOM 627 C CA . ILE A 1 85 ? -2.774 -1.903 4.343 1.00 98.81 85 ILE A CA 1
ATOM 628 C C . ILE A 1 85 ? -1.334 -1.453 4.114 1.00 98.81 85 ILE A C 1
ATOM 630 O O . ILE A 1 85 ? -0.853 -0.541 4.788 1.00 98.81 85 ILE A O 1
ATOM 634 N N . GLU A 1 86 ? -0.664 -2.042 3.125 1.00 98.75 86 GLU A N 1
ATOM 635 C CA . GLU A 1 86 ? 0.737 -1.759 2.831 1.00 98.75 86 GLU A CA 1
ATOM 636 C C . GLU A 1 86 ? 0.989 -1.402 1.362 1.00 98.75 86 GLU A C 1
ATOM 638 O O . GLU A 1 86 ? 0.601 -2.124 0.445 1.00 98.75 86 GLU A O 1
ATOM 643 N N . LEU A 1 87 ? 1.720 -0.311 1.140 1.00 98.62 87 LEU A N 1
ATOM 644 C CA . LEU A 1 87 ? 2.300 0.068 -0.146 1.00 98.62 87 LEU A CA 1
ATOM 645 C C . LEU A 1 87 ? 3.791 -0.267 -0.114 1.00 98.62 87 LEU A C 1
ATOM 647 O O . LEU A 1 87 ? 4.548 0.296 0.678 1.00 98.62 87 LEU A O 1
ATOM 651 N N . ARG A 1 88 ? 4.228 -1.195 -0.957 1.00 98.25 88 ARG A N 1
ATOM 652 C CA . ARG A 1 88 ? 5.592 -1.725 -0.934 1.00 98.25 88 ARG A CA 1
ATOM 653 C C . ARG A 1 88 ? 6.270 -1.445 -2.262 1.00 98.25 88 ARG A C 1
ATOM 655 O O . ARG A 1 88 ? 5.724 -1.742 -3.320 1.00 98.25 88 ARG A O 1
ATOM 662 N N . THR A 1 89 ? 7.477 -0.908 -2.203 1.00 98.19 89 THR A N 1
ATOM 663 C CA . THR A 1 89 ? 8.338 -0.760 -3.373 1.00 98.19 89 THR A CA 1
ATOM 664 C C . THR A 1 89 ? 9.804 -0.761 -2.955 1.00 98.19 89 THR A C 1
ATOM 666 O O . THR A 1 89 ? 10.117 -0.651 -1.770 1.00 98.19 89 THR A O 1
ATOM 669 N N . ASN A 1 90 ? 10.698 -0.867 -3.934 1.00 96.94 90 ASN A N 1
ATOM 670 C CA . ASN A 1 90 ? 12.136 -0.713 -3.758 1.00 96.94 90 ASN A CA 1
ATOM 671 C C . ASN A 1 90 ? 12.741 0.073 -4.933 1.00 96.94 90 ASN A C 1
ATOM 673 O O . ASN A 1 90 ? 12.112 0.206 -5.989 1.00 96.94 90 ASN A O 1
ATOM 677 N N . ARG A 1 91 ? 13.954 0.604 -4.763 1.00 96.50 91 ARG A N 1
ATOM 678 C CA . ARG A 1 91 ? 14.739 1.180 -5.865 1.00 96.50 91 ARG A CA 1
ATOM 679 C C . ARG A 1 91 ? 15.038 0.067 -6.864 1.00 96.50 91 ARG A C 1
ATOM 681 O O . ARG A 1 91 ? 15.382 -1.022 -6.442 1.00 96.50 91 ARG A O 1
ATOM 688 N N . GLY A 1 92 ? 14.880 0.314 -8.160 1.00 96.88 92 GLY A N 1
ATOM 689 C CA . GLY A 1 92 ? 14.950 -0.734 -9.183 1.00 96.88 92 GLY A CA 1
ATOM 690 C C . GLY A 1 92 ? 13.598 -1.149 -9.743 1.00 96.88 92 GLY A C 1
ATOM 691 O O . GLY A 1 92 ? 13.506 -1.548 -10.901 1.00 96.88 92 GLY A O 1
ATOM 692 N N . ARG A 1 93 ? 12.524 -0.964 -8.964 1.00 97.75 93 ARG A N 1
ATOM 693 C CA . ARG A 1 93 ? 11.179 -1.329 -9.414 1.00 97.75 93 ARG A CA 1
ATOM 694 C C . ARG A 1 93 ? 10.691 -0.469 -10.571 1.00 97.75 93 ARG A C 1
ATOM 696 O O . ARG A 1 93 ? 9.927 -0.971 -11.391 1.00 97.75 93 ARG A O 1
ATOM 703 N N . GLY A 1 94 ? 11.079 0.807 -10.632 1.00 97.31 94 GLY A N 1
ATOM 704 C CA . GLY A 1 94 ? 10.447 1.770 -11.534 1.00 97.31 94 GLY A CA 1
ATOM 705 C C . GLY A 1 94 ? 8.928 1.812 -11.330 1.00 97.31 94 GLY A C 1
ATOM 706 O O . GLY A 1 94 ? 8.439 1.686 -10.210 1.00 97.31 94 GLY A O 1
ATOM 707 N N . GLY A 1 95 ? 8.166 1.972 -12.412 1.00 97.94 95 GLY A N 1
ATOM 708 C CA . GLY A 1 95 ? 6.706 1.891 -12.352 1.00 97.94 95 GLY A CA 1
ATOM 709 C C . GLY A 1 95 ? 6.065 2.915 -11.406 1.00 97.94 95 GLY A C 1
ATOM 710 O O . GLY A 1 95 ? 6.600 3.997 -11.142 1.00 97.94 95 GLY A O 1
ATOM 711 N N . TYR A 1 96 ? 4.863 2.596 -10.925 1.00 98.56 96 TYR A N 1
ATOM 712 C CA . TYR A 1 96 ? 4.115 3.489 -10.040 1.00 98.56 96 TYR A CA 1
ATOM 713 C C . TYR A 1 96 ? 3.070 2.773 -9.181 1.00 98.56 96 TYR A C 1
ATOM 715 O O . TYR A 1 96 ? 2.504 1.769 -9.596 1.00 98.56 96 TYR A O 1
ATOM 723 N N . ILE A 1 97 ? 2.746 3.345 -8.022 1.00 98.75 97 ILE A N 1
ATOM 724 C CA . ILE A 1 97 ? 1.495 3.101 -7.293 1.00 98.75 97 ILE A CA 1
ATOM 725 C C . ILE A 1 97 ? 0.769 4.445 -7.200 1.00 98.75 97 ILE A C 1
ATOM 727 O O . ILE A 1 97 ? 1.267 5.378 -6.569 1.00 98.75 97 ILE A O 1
ATOM 731 N N . ARG A 1 98 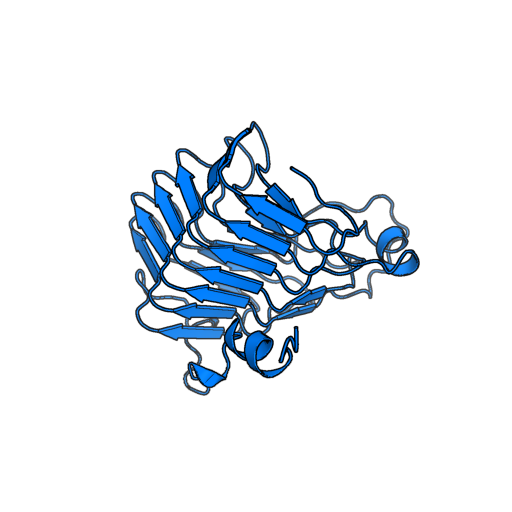? -0.388 4.595 -7.851 1.00 98.00 98 ARG A N 1
ATOM 732 C CA . ARG A 1 98 ? -1.092 5.890 -7.859 1.00 98.00 98 ARG A CA 1
ATOM 733 C C . ARG A 1 98 ? -2.599 5.781 -7.914 1.00 98.00 98 ARG A C 1
ATOM 735 O O . ARG A 1 98 ? -3.109 4.815 -8.465 1.00 98.00 98 ARG A O 1
ATOM 742 N N . ARG A 1 99 ? -3.296 6.828 -7.464 1.00 97.38 99 ARG A N 1
ATOM 743 C CA . ARG A 1 99 ? -4.769 6.887 -7.487 1.00 97.38 99 ARG A CA 1
ATOM 744 C C . ARG A 1 99 ? -5.360 5.706 -6.716 1.00 97.38 99 ARG A C 1
ATOM 746 O O . ARG A 1 99 ? -6.008 4.825 -7.280 1.00 97.38 99 ARG A O 1
ATOM 753 N N . VAL A 1 100 ? -5.025 5.666 -5.430 1.00 98.62 100 VAL A N 1
ATOM 754 C CA . VAL A 1 100 ? -5.446 4.630 -4.483 1.00 98.62 100 VAL A CA 1
ATOM 755 C C . VAL A 1 100 ? -6.331 5.282 -3.435 1.00 98.62 100 VAL A C 1
ATOM 757 O O . VAL A 1 100 ? -5.930 6.270 -2.819 1.00 98.62 100 VAL A O 1
ATOM 760 N N . PHE A 1 101 ? -7.519 4.730 -3.230 1.00 98.50 101 PHE A N 1
ATOM 761 C CA . PHE A 1 101 ? -8.492 5.234 -2.275 1.00 98.50 101 PHE A CA 1
ATOM 762 C C . PHE A 1 101 ? -9.035 4.084 -1.432 1.00 98.50 101 PHE A C 1
ATOM 764 O O . PHE A 1 101 ? -9.622 3.149 -1.969 1.00 98.50 101 PHE A O 1
ATOM 771 N N . PHE A 1 102 ? -8.847 4.163 -0.119 1.00 98.75 102 PHE A N 1
ATOM 772 C CA . PHE A 1 102 ? -9.445 3.248 0.845 1.00 98.75 102 PHE A CA 1
ATOM 773 C C . PHE A 1 102 ? -10.389 4.024 1.758 1.00 98.75 102 PHE A C 1
ATOM 775 O O . PHE A 1 102 ? -9.976 5.024 2.347 1.00 98.75 102 PHE A O 1
ATOM 782 N N . SER A 1 103 ? -11.631 3.562 1.892 1.00 98.56 103 SER A N 1
ATOM 783 C CA . SER A 1 103 ? -12.634 4.145 2.785 1.00 98.56 103 SER A CA 1
ATOM 784 C C . SER A 1 103 ? -13.329 3.112 3.658 1.00 98.56 103 SER A C 1
ATOM 786 O O . SER A 1 103 ? -13.411 1.955 3.274 1.00 98.56 103 SER A O 1
ATOM 788 N N . ASN A 1 104 ? -13.861 3.527 4.808 1.00 98.62 104 ASN A N 1
ATOM 789 C CA . ASN A 1 104 ? -14.603 2.658 5.728 1.00 98.62 104 ASN A CA 1
ATOM 790 C C . ASN A 1 104 ? -13.852 1.351 6.045 1.00 98.62 104 ASN A C 1
ATOM 792 O O . ASN A 1 104 ? -14.275 0.248 5.693 1.00 98.62 104 ASN A O 1
ATOM 796 N N . VAL A 1 105 ? -12.691 1.500 6.683 1.00 98.88 105 VAL A N 1
ATOM 797 C CA . VAL A 1 105 ? -11.827 0.375 7.059 1.00 98.88 105 VAL A CA 1
ATOM 798 C C . VAL A 1 105 ? -11.851 0.206 8.572 1.00 98.88 105 VAL A C 1
ATOM 800 O O . VAL A 1 105 ? -11.541 1.147 9.301 1.00 98.88 105 VAL A O 1
ATOM 803 N N . LEU A 1 106 ? -12.168 -0.999 9.042 1.00 98.88 106 LEU A N 1
ATOM 804 C CA . LEU A 1 106 ? -12.078 -1.388 10.448 1.00 98.88 106 LEU A CA 1
ATOM 805 C C . LEU A 1 106 ? -10.896 -2.341 10.655 1.00 98.88 106 LEU A C 1
ATOM 807 O O . LEU A 1 106 ? -10.805 -3.367 9.984 1.00 98.88 106 LEU A O 1
ATOM 811 N N . MET A 1 107 ? -10.017 -2.020 11.601 1.00 98.62 107 MET A N 1
ATOM 812 C CA . MET A 1 107 ? -8.875 -2.843 12.005 1.00 98.62 107 MET A CA 1
ATOM 813 C C . MET A 1 107 ? -8.997 -3.211 13.486 1.00 98.62 107 MET A C 1
ATOM 815 O O . MET A 1 107 ? -9.138 -2.324 14.322 1.00 98.62 107 MET A O 1
ATOM 819 N N . GLU A 1 108 ? -8.907 -4.491 13.833 1.00 98.25 108 GLU A N 1
ATOM 820 C CA . GLU A 1 108 ? -8.964 -4.974 15.219 1.00 98.25 108 GLU A CA 1
ATOM 821 C C . GLU A 1 108 ? -7.769 -5.891 15.508 1.00 98.25 108 GLU A C 1
ATOM 823 O O . GLU A 1 108 ? -7.546 -6.851 14.779 1.00 98.25 108 GLU A O 1
ATOM 828 N N . GLU A 1 109 ? -6.987 -5.617 16.558 1.00 97.62 109 GLU A N 1
ATOM 829 C CA . GLU A 1 109 ? -5.790 -6.416 16.899 1.00 97.62 109 GLU A CA 1
ATOM 830 C C . GLU A 1 109 ? -4.799 -6.523 15.718 1.00 97.62 109 GLU A C 1
ATOM 832 O O . GLU A 1 109 ? -4.411 -7.615 15.292 1.00 97.62 109 GLU A O 1
ATOM 837 N N . VAL A 1 110 ? -4.419 -5.375 15.144 1.00 98.06 110 VAL A N 1
ATOM 838 C CA . VAL A 1 110 ? -3.485 -5.305 14.006 1.00 98.06 110 VAL A CA 1
ATOM 839 C C . VAL A 1 110 ? -2.133 -4.751 14.454 1.00 98.06 110 VAL A C 1
ATOM 841 O O . VAL A 1 110 ? -2.069 -3.659 15.009 1.00 98.06 110 VAL A O 1
ATOM 844 N N . GLU A 1 111 ? -1.022 -5.447 14.204 1.00 97.50 111 GLU A N 1
ATOM 845 C CA . GLU A 1 111 ? 0.287 -4.989 14.706 1.00 97.50 111 GLU A CA 1
ATOM 846 C C . GLU A 1 111 ? 0.739 -3.667 14.061 1.00 97.50 111 GLU A C 1
ATOM 848 O O . GLU A 1 111 ? 1.219 -2.780 14.767 1.00 97.50 111 GLU A O 1
ATOM 853 N N . VAL A 1 112 ? 0.557 -3.500 12.745 1.00 97.69 112 VAL A N 1
ATOM 854 C CA . VAL A 1 112 ? 0.859 -2.253 12.017 1.00 97.69 112 VAL A CA 1
ATOM 855 C C . VAL A 1 112 ? -0.297 -1.878 11.089 1.00 97.69 112 VAL A C 1
ATOM 857 O O . VAL A 1 112 ? -0.624 -2.625 10.169 1.00 97.69 112 VAL A O 1
ATOM 860 N N . GLY A 1 113 ? -0.907 -0.711 11.311 1.00 97.81 113 GLY A N 1
ATOM 861 C CA . GLY A 1 113 ? -2.124 -0.290 10.607 1.00 97.81 113 GLY A CA 1
ATOM 862 C C . GLY A 1 113 ? -1.901 0.058 9.133 1.00 97.81 113 GLY A C 1
ATOM 863 O O . GLY A 1 113 ? -2.352 -0.659 8.238 1.00 97.81 113 GLY A O 1
ATOM 864 N N . LEU A 1 114 ? -1.216 1.176 8.876 1.00 98.25 114 LEU A N 1
ATOM 865 C CA . LEU A 1 114 ? -0.976 1.700 7.525 1.00 98.25 114 LEU A CA 1
ATOM 866 C C . LEU A 1 114 ? 0.520 1.794 7.221 1.00 98.25 114 LEU A C 1
ATOM 868 O O . LEU A 1 114 ? 1.287 2.355 8.003 1.00 98.25 114 LEU A O 1
AT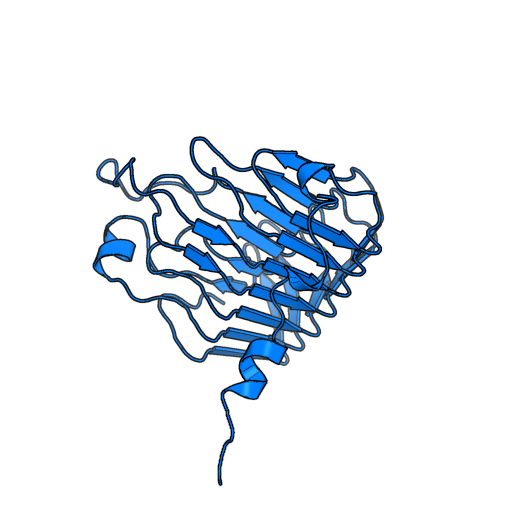OM 872 N N . VAL A 1 115 ? 0.951 1.291 6.067 1.00 97.94 115 VAL A N 1
ATOM 873 C CA . VAL A 1 115 ? 2.371 1.270 5.695 1.00 97.94 115 VAL A CA 1
ATOM 874 C C . VAL A 1 115 ? 2.577 1.795 4.279 1.00 97.94 115 VAL A C 1
ATOM 876 O O . VAL A 1 115 ? 1.874 1.401 3.353 1.00 97.94 115 VAL A O 1
ATOM 879 N N . ALA A 1 116 ? 3.602 2.624 4.088 1.00 97.94 116 ALA A N 1
ATOM 880 C CA . ALA A 1 116 ? 4.278 2.761 2.803 1.00 97.94 116 ALA A CA 1
ATOM 881 C C . ALA A 1 116 ? 5.788 2.644 3.020 1.00 97.94 116 ALA A C 1
ATOM 883 O O . ALA A 1 116 ? 6.358 3.355 3.848 1.00 97.94 116 ALA A O 1
ATOM 884 N N . ARG A 1 117 ? 6.442 1.735 2.300 1.00 97.62 117 ARG A N 1
ATOM 885 C CA . ARG A 1 117 ? 7.871 1.447 2.468 1.00 97.62 117 ARG A CA 1
ATOM 886 C C . ARG A 1 117 ? 8.582 1.379 1.123 1.00 97.62 117 ARG A C 1
ATOM 888 O O . ARG A 1 117 ? 8.117 0.697 0.210 1.00 97.62 117 ARG A O 1
ATOM 895 N N . GLY A 1 118 ? 9.668 2.145 1.012 1.00 96.81 118 GLY A N 1
ATOM 896 C CA . GLY A 1 118 ? 10.458 2.317 -0.211 1.00 96.81 118 GLY A CA 1
ATOM 897 C C . GLY A 1 118 ? 11.686 1.409 -0.298 1.00 96.81 118 GLY A C 1
ATOM 898 O O . GLY A 1 118 ? 12.461 1.540 -1.236 1.00 96.81 118 GLY A O 1
ATOM 899 N N . ASP A 1 119 ? 11.874 0.538 0.687 1.00 95.38 119 ASP A N 1
ATOM 900 C CA . ASP A 1 119 ? 13.014 -0.355 0.901 1.00 95.38 119 ASP A CA 1
ATOM 901 C C . ASP A 1 119 ? 12.556 -1.818 1.082 1.00 95.38 119 ASP A C 1
ATOM 903 O O . ASP A 1 119 ? 13.147 -2.574 1.852 1.00 95.38 119 ASP A O 1
ATOM 907 N N . MET A 1 120 ? 11.458 -2.215 0.425 1.00 94.19 120 MET A N 1
ATOM 908 C CA . MET A 1 120 ? 10.818 -3.522 0.626 1.00 94.19 120 MET A CA 1
ATOM 909 C C . MET A 1 120 ? 10.904 -4.428 -0.601 1.00 94.19 120 MET A C 1
ATOM 911 O O . MET A 1 120 ? 10.452 -4.066 -1.688 1.00 94.19 120 MET A O 1
ATOM 915 N N . GLY A 1 121 ? 11.352 -5.664 -0.368 1.00 90.94 121 GLY A N 1
ATOM 916 C CA . GLY A 1 121 ? 11.436 -6.734 -1.363 1.00 90.94 121 GLY A CA 1
ATOM 917 C C . GLY A 1 121 ? 12.809 -6.835 -2.030 1.00 90.94 121 GLY A C 1
ATOM 918 O O . GLY A 1 121 ? 13.539 -5.850 -2.130 1.00 90.94 121 GLY A O 1
ATOM 919 N N . ASP A 1 122 ? 13.137 -8.039 -2.496 1.00 94.75 122 ASP A N 1
ATOM 920 C CA . ASP A 1 122 ? 14.416 -8.356 -3.143 1.00 94.75 122 ASP A CA 1
ATOM 921 C C . ASP A 1 122 ? 14.408 -8.015 -4.644 1.00 94.75 122 ASP A C 1
ATOM 923 O O . ASP A 1 122 ? 13.428 -7.495 -5.181 1.00 94.75 122 ASP A O 1
ATOM 927 N N . HIS A 1 123 ? 15.489 -8.331 -5.346 1.00 96.31 123 HIS A N 1
ATOM 928 C CA . HIS A 1 123 ? 15.567 -8.301 -6.808 1.00 96.31 123 HIS A CA 1
ATOM 929 C C . HIS A 1 123 ? 15.686 -9.735 -7.342 1.00 96.31 123 HIS A C 1
ATOM 931 O O . HIS A 1 123 ? 16.218 -10.591 -6.629 1.00 96.31 123 HIS A O 1
ATOM 937 N N . PRO A 1 124 ? 15.174 -10.036 -8.551 1.00 94.75 124 PRO A N 1
ATOM 938 C CA . PRO A 1 124 ? 15.239 -11.386 -9.105 1.00 94.75 124 PRO A CA 1
ATOM 939 C C . PRO A 1 124 ? 16.682 -11.783 -9.449 1.00 94.75 124 PRO A C 1
ATOM 941 O O . PRO A 1 124 ? 17.028 -12.964 -9.396 1.00 94.75 124 PRO A O 1
ATOM 944 N N . ASP A 1 125 ? 17.518 -10.795 -9.772 1.00 94.88 125 ASP A N 1
ATOM 945 C CA . ASP A 1 125 ? 18.940 -10.908 -10.070 1.00 94.88 125 ASP A CA 1
ATOM 946 C C . ASP A 1 125 ? 19.641 -9.539 -9.879 1.00 94.88 125 ASP A C 1
ATOM 948 O O . ASP A 1 125 ? 19.029 -8.578 -9.413 1.00 94.88 125 ASP A O 1
ATOM 952 N N . ASP A 1 126 ? 20.938 -9.449 -10.194 1.00 94.88 126 ASP A N 1
ATOM 953 C CA . ASP A 1 126 ? 21.748 -8.223 -10.056 1.00 94.88 126 ASP A CA 1
ATOM 954 C C . ASP A 1 126 ? 21.647 -7.260 -11.263 1.00 94.88 126 ASP A C 1
ATOM 956 O O . ASP A 1 126 ? 22.311 -6.217 -11.275 1.00 94.88 126 ASP A O 1
ATOM 960 N N . GLY A 1 127 ? 20.868 -7.615 -12.292 1.00 93.88 127 GLY A N 1
ATOM 961 C CA . GLY A 1 127 ? 20.724 -6.899 -13.562 1.00 93.88 127 GLY A CA 1
ATOM 962 C C . GLY A 1 127 ? 19.684 -5.777 -13.563 1.00 93.88 127 GLY A C 1
ATOM 963 O O . GLY A 1 127 ? 19.599 -5.044 -14.552 1.00 93.88 127 GLY A O 1
ATOM 964 N N . PHE A 1 128 ? 18.938 -5.609 -12.469 1.00 95.56 128 PHE A N 1
ATOM 965 C CA . PHE A 1 128 ? 17.914 -4.576 -12.347 1.00 95.56 128 PHE A CA 1
ATOM 966 C C . PHE A 1 128 ? 18.471 -3.157 -12.525 1.00 95.56 128 PHE A C 1
ATOM 968 O O . PHE A 1 128 ? 19.586 -2.818 -12.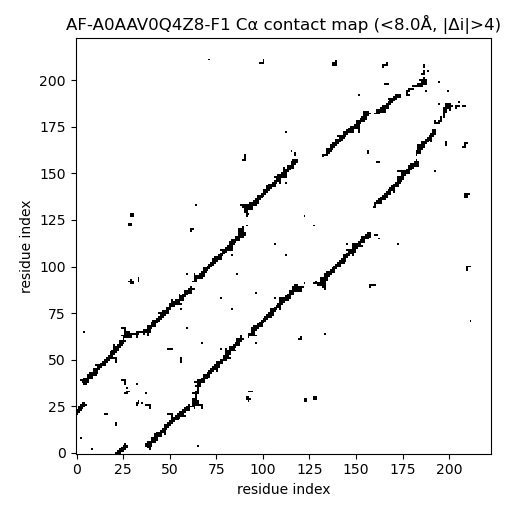108 1.00 95.56 128 PHE A O 1
ATOM 975 N N . ASP A 1 129 ? 17.659 -2.284 -13.120 1.00 95.38 129 ASP A N 1
ATOM 976 C CA . ASP A 1 129 ? 18.035 -0.891 -13.344 1.00 95.38 129 ASP A CA 1
ATOM 977 C C . ASP A 1 129 ? 18.014 -0.100 -12.030 1.00 95.38 129 ASP A C 1
ATOM 979 O O . ASP A 1 129 ? 16.971 0.354 -11.569 1.00 95.38 129 ASP A O 1
ATOM 983 N N . ARG A 1 130 ? 19.187 0.127 -11.435 1.00 94.62 130 ARG A N 1
ATOM 984 C CA . ARG A 1 130 ? 19.332 0.895 -10.187 1.00 94.62 130 ARG A CA 1
ATOM 985 C C . ARG A 1 130 ? 18.847 2.339 -10.298 1.00 94.62 130 ARG A C 1
ATOM 987 O O . ARG A 1 130 ? 18.602 2.943 -9.259 1.00 94.62 130 ARG A O 1
ATOM 994 N N . GLU A 1 131 ? 18.684 2.893 -11.494 1.00 95.44 131 GLU A N 1
ATOM 995 C CA . GLU A 1 131 ? 18.149 4.241 -11.697 1.00 95.44 131 GLU A CA 1
ATOM 996 C C . GLU A 1 131 ? 16.622 4.255 -11.878 1.00 95.44 131 GLU A C 1
ATOM 998 O O . GLU A 1 131 ? 16.008 5.326 -11.885 1.00 95.44 131 GLU A O 1
ATOM 1003 N N . ALA A 1 132 ? 15.976 3.086 -11.937 1.00 96.25 132 ALA A N 1
ATOM 1004 C CA . ALA A 1 132 ? 14.525 2.963 -11.994 1.00 96.25 132 ALA A CA 1
ATOM 1005 C C . ALA A 1 132 ? 13.889 3.267 -10.626 1.00 96.25 132 ALA A C 1
ATOM 1007 O O . ALA A 1 132 ? 13.690 2.396 -9.770 1.00 96.25 132 ALA A O 1
ATOM 1008 N N . VAL A 1 133 ? 13.548 4.539 -10.414 1.00 96.56 133 VAL A N 1
ATOM 1009 C CA . VAL A 1 133 ? 12.906 5.020 -9.185 1.00 96.56 133 VAL A CA 1
ATOM 1010 C C . VAL A 1 133 ? 11.375 4.912 -9.294 1.00 96.56 133 VAL A C 1
ATOM 1012 O O . VAL A 1 133 ? 10.792 5.482 -10.219 1.00 96.56 133 VAL A O 1
ATOM 1015 N N . PRO A 1 134 ? 10.699 4.215 -8.362 1.00 97.38 134 PRO A N 1
ATOM 1016 C CA . PRO A 1 134 ? 9.241 4.117 -8.332 1.00 97.38 134 PRO A CA 1
ATOM 1017 C C . PRO A 1 134 ? 8.563 5.429 -7.933 1.00 97.38 134 PRO A C 1
ATOM 1019 O O . PRO A 1 134 ? 9.063 6.182 -7.095 1.00 97.38 134 PRO A O 1
ATOM 1022 N N . VAL A 1 135 ? 7.363 5.661 -8.469 1.00 97.19 135 VAL A N 1
ATOM 1023 C CA . VAL A 1 135 ? 6.508 6.796 -8.085 1.00 97.19 135 VAL A CA 1
ATOM 1024 C C . VAL A 1 135 ? 5.317 6.314 -7.262 1.00 97.19 135 VAL A C 1
ATOM 1026 O O . VAL A 1 135 ? 4.475 5.576 -7.767 1.00 97.19 135 VAL A O 1
ATOM 1029 N N . VAL A 1 136 ? 5.179 6.786 -6.022 1.00 97.56 136 VAL A N 1
ATOM 1030 C CA . VAL A 1 136 ? 3.997 6.518 -5.184 1.00 97.56 136 VAL A CA 1
ATOM 1031 C C . VAL A 1 136 ? 3.318 7.836 -4.830 1.00 97.56 136 VAL A C 1
ATOM 1033 O O . VAL A 1 136 ? 3.931 8.672 -4.170 1.00 97.56 136 VAL A O 1
ATOM 1036 N N . GLN A 1 137 ? 2.085 8.062 -5.294 1.00 95.31 137 GLN A N 1
ATOM 1037 C CA . GLN A 1 137 ? 1.383 9.340 -5.091 1.00 95.31 137 GLN A CA 1
ATOM 1038 C C . GLN A 1 137 ? -0.133 9.247 -5.283 1.00 95.31 137 GLN A C 1
ATOM 1040 O O . GLN A 1 137 ? -0.621 8.412 -6.042 1.00 95.31 137 GLN A O 1
ATOM 1045 N N . GLY A 1 138 ? -0.887 10.170 -4.684 1.00 95.50 138 GLY A N 1
ATOM 1046 C CA . GLY A 1 138 ? -2.345 10.186 -4.814 1.00 95.50 138 GLY A CA 1
ATOM 1047 C C . GLY A 1 138 ? -2.954 8.994 -4.086 1.00 95.50 138 GLY A C 1
ATOM 1048 O O . GLY A 1 138 ? -3.681 8.201 -4.682 1.00 95.50 138 GLY A O 1
ATOM 1049 N N . ILE A 1 139 ? -2.568 8.846 -2.820 1.00 97.88 139 ILE A N 1
ATOM 1050 C CA . ILE A 1 139 ? -3.054 7.809 -1.913 1.00 97.88 139 ILE A CA 1
ATOM 1051 C C . ILE A 1 139 ? -3.967 8.490 -0.905 1.00 97.88 139 ILE A C 1
ATOM 1053 O O . ILE A 1 139 ? -3.606 9.529 -0.358 1.00 97.88 139 ILE A O 1
ATOM 1057 N N . THR A 1 140 ? -5.148 7.946 -0.657 1.00 98.19 140 THR A N 1
ATOM 1058 C CA . THR A 1 140 ? -6.075 8.490 0.335 1.00 98.19 140 THR A CA 1
ATOM 1059 C C . THR A 1 140 ? -6.659 7.369 1.175 1.00 98.19 140 THR A C 1
ATOM 1061 O O . THR A 1 140 ? -7.183 6.393 0.646 1.00 98.19 140 THR A O 1
ATOM 1064 N N . PHE A 1 141 ? -6.557 7.535 2.488 1.00 98.38 141 PHE A N 1
ATOM 1065 C CA . PHE A 1 141 ? -7.237 6.727 3.487 1.00 98.38 141 PHE A CA 1
ATOM 1066 C C . PHE A 1 141 ? -8.285 7.614 4.155 1.00 98.38 141 PHE A C 1
ATOM 1068 O O . PHE A 1 141 ? -7.942 8.661 4.712 1.00 98.38 141 PHE A O 1
ATOM 1075 N N . ARG A 1 142 ? -9.554 7.222 4.067 1.00 98.06 142 ARG A N 1
ATOM 1076 C CA . ARG A 1 142 ? -10.693 7.951 4.623 1.00 98.06 142 ARG A CA 1
ATOM 1077 C C . ARG A 1 142 ? -11.479 7.051 5.573 1.00 98.06 142 ARG A C 1
ATOM 1079 O O . ARG A 1 142 ? -11.646 5.877 5.281 1.00 98.06 142 ARG A O 1
ATOM 1086 N N . ASP A 1 143 ? -11.984 7.578 6.682 1.00 98.44 143 ASP A N 1
ATOM 1087 C CA . ASP A 1 143 ? -12.868 6.831 7.592 1.00 98.44 143 ASP A CA 1
ATOM 1088 C C . ASP A 1 143 ? -12.255 5.480 8.017 1.00 98.44 143 ASP A C 1
ATOM 1090 O O . ASP A 1 143 ? -12.822 4.408 7.797 1.00 98.44 143 ASP A O 1
ATOM 1094 N N . VAL A 1 144 ? -11.044 5.532 8.579 1.00 98.62 144 VAL A N 1
ATOM 1095 C CA . VAL A 1 144 ? -10.318 4.341 9.047 1.00 98.62 144 VAL A CA 1
ATOM 1096 C C . VAL A 1 144 ? -10.355 4.300 10.565 1.00 98.62 144 VAL A C 1
ATOM 1098 O O . VAL A 1 144 ? -9.901 5.235 11.226 1.00 98.62 144 VAL A O 1
ATOM 1101 N N . VAL A 1 145 ? -10.852 3.205 11.129 1.00 98.56 145 VAL A N 1
ATOM 1102 C CA . VAL A 1 145 ? -10.921 2.982 12.573 1.00 98.56 145 VAL A CA 1
ATOM 1103 C C . VAL A 1 145 ? -10.109 1.746 12.937 1.00 98.56 145 VAL A C 1
ATOM 1105 O O . VAL A 1 145 ? -10.299 0.675 12.376 1.00 98.56 145 VAL A O 1
ATOM 1108 N N . GLY A 1 146 ? -9.211 1.893 13.901 1.00 97.81 146 GLY A N 1
ATOM 1109 C CA . GLY A 1 146 ? -8.349 0.845 14.420 1.00 97.81 146 GLY A CA 1
ATOM 1110 C C . GLY A 1 146 ? -8.498 0.699 15.927 1.00 97.81 146 GLY A C 1
ATOM 1111 O O . GLY A 1 146 ? -8.350 1.671 16.675 1.00 97.81 146 GLY A O 1
ATOM 1112 N N . LEU A 1 147 ? -8.759 -0.520 16.382 1.00 97.00 147 LEU A N 1
ATOM 1113 C CA . LEU A 1 147 ? -8.846 -0.917 17.780 1.00 97.00 147 LEU A CA 1
ATOM 1114 C C . LEU A 1 147 ? -7.671 -1.836 18.107 1.00 97.00 147 LEU A C 1
ATOM 1116 O O . LEU A 1 147 ? -7.515 -2.887 17.492 1.00 97.00 147 LEU A O 1
ATOM 1120 N N . LYS A 1 148 ? -6.852 -1.444 19.088 1.00 96.00 148 LYS A N 1
ATOM 1121 C CA . LYS A 1 148 ? -5.630 -2.173 19.472 1.00 96.00 148 LYS A CA 1
ATOM 1122 C C . LYS A 1 148 ? -4.663 -2.369 18.296 1.00 96.00 148 LYS A C 1
ATOM 1124 O O . LYS A 1 148 ? -4.251 -3.480 17.977 1.00 96.00 148 LYS A O 1
ATOM 1129 N N . VAL A 1 149 ? -4.330 -1.262 17.639 1.00 97.31 149 VAL A N 1
ATOM 1130 C CA . VAL A 1 149 ? -3.314 -1.211 16.587 1.00 97.31 149 VAL A CA 1
ATOM 1131 C C . VAL A 1 149 ? -1.950 -0.943 17.215 1.00 97.31 149 VAL A C 1
ATOM 1133 O O . VAL A 1 149 ? -1.819 0.033 17.946 1.00 97.31 149 VAL A O 1
ATOM 1136 N N . GLY A 1 150 ? -0.945 -1.787 16.977 1.00 96.69 150 GLY A N 1
ATOM 1137 C CA . GLY A 1 150 ? 0.364 -1.673 17.640 1.00 96.69 150 GLY A CA 1
ATOM 1138 C C . GLY A 1 150 ? 1.163 -0.429 17.223 1.00 96.69 150 GLY A C 1
ATOM 1139 O O . GLY A 1 150 ? 1.650 0.318 18.071 1.00 96.69 150 GLY A O 1
ATOM 1140 N N . LEU A 1 151 ? 1.277 -0.192 15.918 1.00 96.81 151 LEU A N 1
ATOM 1141 C CA . LEU A 1 151 ? 1.844 1.012 15.309 1.00 96.81 151 LEU A CA 1
ATOM 1142 C C . LEU A 1 151 ? 0.824 1.592 14.326 1.00 96.81 151 LEU A C 1
ATOM 1144 O O . LEU A 1 151 ? 0.430 0.897 13.386 1.00 96.81 151 LEU A O 1
ATOM 1148 N N . ALA A 1 152 ? 0.413 2.853 14.504 1.00 96.75 152 ALA A N 1
ATOM 1149 C CA . ALA A 1 152 ? -0.630 3.437 13.652 1.00 96.75 152 ALA A CA 1
ATOM 1150 C C . ALA A 1 152 ? -0.193 3.477 12.180 1.00 96.75 152 ALA A C 1
ATOM 1152 O O . ALA A 1 152 ? -0.927 3.037 11.290 1.00 96.75 152 ALA A O 1
ATOM 1153 N N . GLY A 1 153 ? 1.047 3.898 11.919 1.00 95.94 153 GLY A N 1
ATOM 1154 C CA . GLY A 1 153 ? 1.620 3.692 10.598 1.00 95.94 153 GLY A CA 1
ATOM 1155 C C . GLY A 1 153 ? 3.118 3.909 10.452 1.00 95.94 153 GLY A C 1
ATOM 1156 O O . GLY A 1 153 ? 3.784 4.523 11.286 1.00 95.94 153 GLY A O 1
ATOM 1157 N N . ASN A 1 154 ? 3.642 3.389 9.345 1.00 96.75 154 ASN A N 1
ATOM 1158 C CA . ASN A 1 154 ? 5.040 3.494 8.949 1.00 96.75 154 ASN A CA 1
ATOM 1159 C C . ASN A 1 154 ? 5.141 3.919 7.480 1.00 96.75 154 ASN A C 1
ATOM 1161 O O . ASN A 1 154 ? 4.962 3.107 6.575 1.00 96.75 154 ASN A O 1
ATOM 1165 N N . PHE A 1 155 ? 5.448 5.191 7.256 1.00 96.62 155 PHE A N 1
ATOM 1166 C CA . PHE A 1 155 ? 5.650 5.793 5.945 1.00 96.62 155 PHE A CA 1
ATOM 1167 C C . PHE A 1 155 ? 7.118 6.184 5.775 1.00 96.62 155 PHE A C 1
ATOM 1169 O O . PHE A 1 155 ? 7.497 7.340 5.959 1.00 96.62 155 PHE A O 1
ATOM 1176 N N . THR A 1 156 ? 7.956 5.207 5.439 1.00 96.25 156 THR A N 1
ATOM 1177 C CA . THR A 1 156 ? 9.404 5.400 5.298 1.00 96.25 156 THR A CA 1
ATOM 1178 C C . THR A 1 156 ? 9.825 5.176 3.849 1.00 96.25 156 THR A C 1
ATOM 1180 O O . THR A 1 156 ? 9.773 4.061 3.331 1.00 96.25 156 THR A O 1
ATOM 1183 N N . GLY A 1 157 ? 10.214 6.260 3.179 1.00 94.25 157 GLY A N 1
ATOM 1184 C CA . GLY A 1 157 ? 10.850 6.228 1.868 1.00 94.25 157 GLY A CA 1
ATOM 1185 C C . GLY A 1 157 ? 12.261 5.639 1.927 1.00 94.25 157 GLY A C 1
ATOM 1186 O O . GLY A 1 157 ? 12.718 5.149 2.958 1.00 94.25 157 GLY A O 1
ATOM 1187 N N . ALA A 1 158 ? 12.971 5.718 0.810 1.00 93.19 158 ALA A N 1
ATOM 1188 C CA . ALA A 1 158 ? 14.345 5.236 0.681 1.00 93.19 158 ALA A CA 1
ATOM 1189 C C . ALA A 1 158 ? 15.172 6.215 -0.161 1.00 93.19 158 ALA A C 1
ATOM 1191 O O . ALA A 1 158 ? 14.687 7.276 -0.559 1.00 93.19 158 ALA A O 1
ATOM 1192 N N . GLU A 1 159 ? 16.433 5.891 -0.437 1.00 88.00 159 GLU A N 1
ATOM 1193 C CA . GLU A 1 159 ? 17.315 6.762 -1.215 1.00 88.00 159 GLU A CA 1
ATOM 1194 C C . GLU A 1 159 ? 16.749 7.048 -2.621 1.00 88.00 159 GLU A C 1
ATOM 1196 O O . GLU A 1 159 ? 16.679 6.177 -3.491 1.00 88.00 159 GLU A O 1
ATOM 1201 N N . GLY A 1 160 ? 16.332 8.298 -2.839 1.00 87.19 160 GLY A N 1
ATOM 1202 C CA . GLY A 1 160 ? 15.678 8.750 -4.071 1.00 87.19 160 GLY A CA 1
ATOM 1203 C C . GLY A 1 160 ? 14.176 8.451 -4.150 1.00 87.19 160 GLY A C 1
ATOM 1204 O O . GLY A 1 160 ? 13.503 9.019 -5.006 1.00 87.19 160 GLY A O 1
ATOM 1205 N N . ILE A 1 161 ? 13.626 7.637 -3.243 1.00 92.88 161 ILE A N 1
ATOM 1206 C CA . ILE A 1 161 ? 12.199 7.294 -3.200 1.00 92.88 161 ILE A CA 1
ATOM 1207 C C . ILE A 1 161 ? 11.506 8.180 -2.179 1.00 92.88 161 ILE A C 1
ATOM 1209 O O . ILE A 1 161 ? 11.657 8.004 -0.968 1.00 92.88 161 ILE A O 1
ATOM 1213 N N . ARG A 1 162 ? 10.706 9.114 -2.690 1.00 92.25 162 ARG A N 1
ATOM 1214 C CA . ARG A 1 162 ? 9.803 9.932 -1.886 1.00 92.25 162 ARG A CA 1
ATOM 1215 C C . ARG A 1 162 ? 8.367 9.577 -2.213 1.00 92.25 162 ARG A C 1
ATOM 1217 O O . ARG A 1 162 ? 8.007 9.439 -3.381 1.00 92.25 162 ARG A O 1
ATOM 1224 N N . PHE A 1 163 ? 7.545 9.474 -1.184 1.00 92.94 163 PHE A N 1
ATOM 1225 C CA . PHE A 1 163 ? 6.111 9.335 -1.360 1.00 92.94 163 PHE A CA 1
ATOM 1226 C C . PHE A 1 163 ? 5.508 10.720 -1.573 1.00 92.94 163 PHE A C 1
ATOM 1228 O O . PHE A 1 163 ? 5.666 11.610 -0.735 1.00 92.94 163 PHE A O 1
ATOM 1235 N N . GLY A 1 164 ? 4.857 10.899 -2.723 1.00 86.69 164 GLY A N 1
ATOM 1236 C CA . GLY A 1 164 ? 4.032 12.068 -3.008 1.00 86.69 164 GLY A CA 1
ATOM 1237 C C . GLY A 1 164 ? 2.772 12.074 -2.143 1.00 86.69 164 GLY A C 1
ATOM 1238 O O . GLY A 1 164 ? 2.678 11.323 -1.180 1.00 86.69 164 GLY A O 1
ATOM 1239 N N . THR A 1 165 ? 1.779 12.895 -2.501 1.00 91.38 165 THR A N 1
ATOM 1240 C CA . THR A 1 165 ? 0.605 13.152 -1.648 1.00 91.38 165 THR A CA 1
ATOM 1241 C C . THR A 1 165 ? -0.069 11.873 -1.134 1.00 91.38 165 THR A C 1
ATOM 1243 O O . THR A 1 165 ? -0.746 11.173 -1.895 1.00 91.38 165 THR A O 1
ATOM 1246 N N . ILE A 1 166 ? 0.106 11.615 0.167 1.00 95.62 166 ILE A N 1
ATOM 1247 C CA . ILE A 1 166 ? -0.676 10.670 0.971 1.00 95.62 166 ILE A CA 1
ATOM 1248 C C . ILE A 1 166 ? -1.634 11.481 1.848 1.00 95.62 166 ILE A C 1
ATOM 1250 O O . ILE A 1 166 ? -1.208 12.396 2.551 1.00 95.62 166 ILE A O 1
ATOM 1254 N N . CYS A 1 167 ? -2.922 11.150 1.807 1.00 96.69 167 CYS A N 1
ATOM 1255 C CA . CYS A 1 167 ? -3.953 11.792 2.610 1.00 96.69 167 CYS A CA 1
ATOM 1256 C C . CYS A 1 167 ? -4.536 10.857 3.667 1.00 96.69 167 CYS A C 1
ATOM 1258 O O . CYS A 1 167 ? -4.888 9.716 3.362 1.00 96.69 167 CYS A O 1
ATOM 1260 N N . LEU A 1 168 ? -4.697 11.379 4.882 1.00 97.06 168 LEU A N 1
ATOM 1261 C CA . LEU A 1 168 ? -5.371 10.725 6.002 1.00 97.06 168 LEU A CA 1
ATOM 1262 C C . LEU A 1 168 ? -6.572 11.580 6.427 1.00 97.06 168 LEU A C 1
ATOM 1264 O O . LEU A 1 168 ? -6.397 12.681 6.942 1.00 97.06 168 LEU A O 1
ATOM 1268 N N . LEU A 1 169 ? -7.792 11.103 6.204 1.00 96.94 169 LEU A N 1
ATOM 1269 C CA . LEU A 1 169 ? -9.020 11.853 6.476 1.00 96.94 169 LEU A CA 1
ATOM 1270 C C . LEU A 1 169 ? -9.901 11.052 7.435 1.00 96.94 169 LEU A C 1
ATOM 1272 O O . LEU A 1 169 ? -10.338 9.964 7.084 1.00 96.94 169 LEU A O 1
ATOM 1276 N N . ASN A 1 170 ? -10.180 11.570 8.629 1.00 97.62 170 ASN A N 1
ATOM 1277 C CA . ASN A 1 170 ? -10.957 10.853 9.644 1.00 97.62 170 ASN A CA 1
ATOM 1278 C C . ASN A 1 170 ? -10.368 9.457 9.953 1.00 97.62 170 ASN A C 1
ATOM 1280 O O . ASN A 1 170 ? -10.994 8.421 9.728 1.00 97.62 170 ASN A O 1
ATOM 1284 N N . VAL A 1 171 ? -9.118 9.432 10.425 1.00 97.81 171 VAL A N 1
ATOM 1285 C CA . VAL A 1 171 ? -8.369 8.199 10.725 1.00 97.81 171 VAL A CA 1
ATOM 1286 C C . VAL A 1 171 ? -8.109 8.114 12.224 1.00 97.81 171 VAL A C 1
ATOM 1288 O O . VAL A 1 171 ? -7.421 8.960 12.785 1.00 97.81 171 VAL A O 1
ATOM 1291 N N . THR A 1 172 ? -8.633 7.087 12.888 1.00 97.62 172 THR A N 1
ATOM 1292 C CA . THR A 1 172 ? -8.436 6.851 14.323 1.00 97.62 172 THR A CA 1
ATOM 1293 C C . THR A 1 172 ? -7.878 5.454 14.556 1.00 97.62 172 THR A C 1
ATOM 1295 O O . THR A 1 172 ? -8.617 4.488 14.461 1.00 97.62 172 THR A O 1
ATOM 1298 N N . LEU A 1 173 ? -6.599 5.329 14.902 1.00 96.31 173 LEU A N 1
ATOM 1299 C CA . LEU A 1 173 ? -5.913 4.054 15.135 1.00 96.31 173 LEU A CA 1
ATOM 1300 C C . LEU A 1 173 ? -5.440 3.990 16.589 1.00 96.31 173 LEU A C 1
ATOM 1302 O O . LEU A 1 173 ? -4.429 4.572 16.966 1.00 96.31 173 LEU A O 1
ATOM 1306 N N . THR A 1 174 ? -6.212 3.334 17.446 1.00 90.12 174 THR A N 1
ATOM 1307 C CA . THR A 1 174 ? -5.955 3.324 18.889 1.00 90.12 174 THR A CA 1
ATOM 1308 C C . THR A 1 174 ? -4.899 2.284 19.280 1.00 90.12 174 THR A C 1
ATOM 1310 O O . THR A 1 174 ? -5.057 1.115 18.950 1.00 90.12 174 THR A O 1
ATOM 1313 N N . SER A 1 175 ? -3.905 2.718 20.072 1.00 71.75 175 SER A N 1
ATOM 1314 C CA . SER A 1 175 ? -2.874 1.959 20.821 1.00 71.75 175 SER A CA 1
ATOM 1315 C C . SER A 1 175 ? -1.416 2.057 20.327 1.00 71.75 175 SER A C 1
ATOM 1317 O O . SER A 1 175 ? -1.152 2.450 19.200 1.00 71.75 175 SER A O 1
ATOM 1319 N N . GLY A 1 176 ? -0.486 1.771 21.251 1.00 67.31 176 GLY A N 1
ATOM 1320 C CA . GLY A 1 176 ? 0.960 1.638 21.039 1.00 67.31 176 GLY A CA 1
ATOM 1321 C C . GLY A 1 176 ? 1.711 2.912 20.640 1.00 67.31 176 GLY A C 1
ATOM 1322 O O . GLY A 1 176 ? 1.774 3.871 21.411 1.00 67.31 176 GLY A O 1
ATOM 1323 N N . GLU A 1 177 ? 2.327 2.876 19.460 1.00 78.12 177 GLU A N 1
ATOM 1324 C CA . GLU A 1 177 ? 3.206 3.915 18.912 1.00 78.12 177 GLU A CA 1
ATOM 1325 C C . GLU A 1 177 ? 2.506 4.693 17.780 1.00 78.12 177 GLU A C 1
ATOM 1327 O O . GLU A 1 177 ? 1.749 4.103 17.003 1.00 78.12 177 GLU A O 1
ATOM 1332 N N . PRO A 1 178 ? 2.739 6.014 17.647 1.00 87.25 178 PRO A N 1
ATOM 1333 C CA . PRO A 1 178 ? 1.960 6.856 16.752 1.00 87.25 178 PRO A CA 1
ATOM 1334 C C . PRO A 1 178 ? 2.322 6.617 15.284 1.00 87.25 178 PRO A C 1
ATOM 1336 O O . PRO A 1 178 ? 1.631 5.897 14.580 1.00 87.25 178 PRO A O 1
ATOM 1339 N N . TRP A 1 179 ? 3.398 7.214 14.787 1.00 93.94 179 TRP A N 1
ATOM 1340 C CA . TRP A 1 179 ? 3.727 7.171 13.368 1.00 93.94 179 TRP A CA 1
ATOM 1341 C C . TRP A 1 179 ? 5.238 7.221 13.188 1.00 93.94 179 TRP A C 1
ATOM 1343 O O . TRP A 1 179 ? 5.924 7.957 13.898 1.00 93.94 179 TRP A O 1
ATOM 1353 N N . VAL A 1 180 ? 5.750 6.483 12.207 1.00 95.00 180 VAL A N 1
ATOM 1354 C CA . VAL A 1 180 ? 7.130 6.611 11.726 1.00 95.00 180 VAL A CA 1
ATOM 1355 C C . VAL A 1 180 ? 7.079 7.175 10.319 1.00 95.00 180 VAL A C 1
ATOM 1357 O O . VAL A 1 180 ? 6.455 6.574 9.447 1.00 95.00 180 VAL A O 1
ATOM 1360 N N . CYS A 1 181 ? 7.713 8.325 10.095 1.00 94.38 181 CYS A N 1
ATOM 1361 C CA . CYS A 1 181 ? 7.692 8.985 8.796 1.00 94.38 181 CYS A CA 1
ATOM 1362 C C . CYS A 1 181 ? 9.084 9.447 8.378 1.00 94.38 181 CYS A C 1
ATOM 1364 O O . CYS A 1 181 ? 9.821 10.030 9.170 1.00 94.38 181 CYS A O 1
ATOM 1366 N N . SER A 1 182 ? 9.421 9.205 7.115 1.00 94.81 182 SER A N 1
ATOM 1367 C CA . SER A 1 182 ? 10.612 9.741 6.463 1.00 94.81 182 SER A CA 1
ATOM 1368 C C . SER A 1 182 ? 10.387 9.756 4.956 1.00 94.81 182 SER A C 1
ATOM 1370 O O . SER A 1 182 ? 9.950 8.759 4.388 1.00 94.81 182 SER A O 1
ATOM 1372 N N . GLY A 1 183 ? 10.671 10.874 4.286 1.00 92.88 183 GLY A N 1
ATOM 1373 C CA . GLY A 1 183 ? 10.547 10.956 2.826 1.00 92.88 183 GLY A CA 1
ATOM 1374 C C . GLY A 1 183 ? 9.108 10.859 2.302 1.00 92.88 183 GLY A C 1
ATOM 1375 O O . GLY A 1 183 ? 8.902 10.407 1.180 1.00 92.88 183 GLY A O 1
ATOM 1376 N N . VAL A 1 184 ? 8.122 11.291 3.088 1.00 94.00 184 VAL A N 1
ATOM 1377 C CA . VAL A 1 184 ? 6.703 11.377 2.708 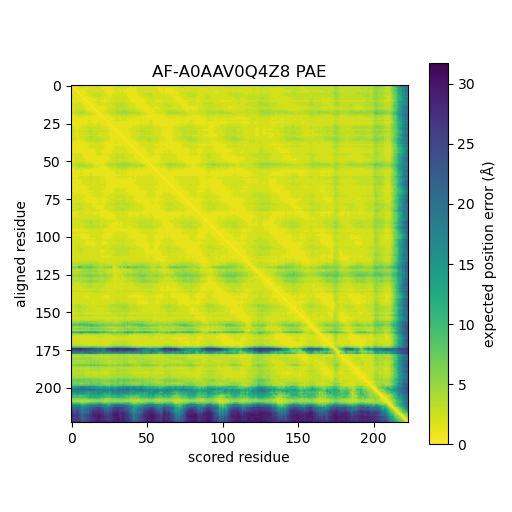1.00 94.00 184 VAL A CA 1
ATOM 1378 C C . VAL A 1 184 ? 6.256 12.840 2.685 1.00 94.00 184 VAL A C 1
ATOM 1380 O O . VAL A 1 184 ? 6.891 13.683 3.308 1.00 94.00 184 VAL A O 1
ATOM 1383 N N . ASP A 1 185 ? 5.207 13.159 1.935 1.00 92.94 185 ASP A N 1
ATOM 1384 C CA . ASP A 1 185 ? 4.557 14.470 1.951 1.00 92.94 185 ASP A CA 1
ATOM 1385 C C . ASP A 1 185 ? 3.043 14.287 1.792 1.00 92.94 185 ASP A C 1
ATOM 1387 O O . ASP A 1 185 ? 2.577 13.568 0.907 1.00 92.94 185 ASP A O 1
ATOM 1391 N N . GLY A 1 186 ? 2.242 14.931 2.636 1.00 92.31 186 GLY A N 1
ATOM 1392 C CA . GLY A 1 186 ? 0.829 14.589 2.747 1.00 92.31 186 GLY A CA 1
ATOM 1393 C C . GLY A 1 186 ? -0.038 15.607 3.468 1.00 92.31 186 GLY A C 1
ATOM 1394 O O . GLY A 1 186 ? 0.425 16.654 3.919 1.00 92.31 186 GLY A O 1
ATOM 1395 N N . PHE A 1 187 ? -1.323 15.280 3.546 1.00 94.06 187 PHE A N 1
ATOM 1396 C CA . PHE A 1 187 ? -2.339 16.062 4.241 1.00 94.06 187 PHE A CA 1
ATOM 1397 C C . PHE A 1 187 ? -3.096 15.169 5.222 1.00 94.06 187 PHE A C 1
ATOM 1399 O O . PHE A 1 187 ? -3.378 14.009 4.929 1.00 94.06 187 PHE A O 1
ATOM 1406 N N . SER A 1 188 ? -3.443 15.714 6.385 1.00 95.19 188 SER A N 1
ATOM 1407 C CA . SER A 1 188 ? -4.171 14.983 7.414 1.00 95.19 188 SER A CA 1
ATOM 1408 C C . SER A 1 188 ? -5.262 15.852 8.023 1.00 95.19 188 SER A C 1
ATOM 1410 O O . SER A 1 188 ? -4.998 16.984 8.425 1.00 95.19 188 SER A O 1
ATOM 1412 N N . GLU A 1 189 ? -6.463 15.300 8.160 1.00 95.06 189 GLU A N 1
ATOM 1413 C CA . GLU A 1 189 ? -7.618 15.956 8.771 1.00 95.06 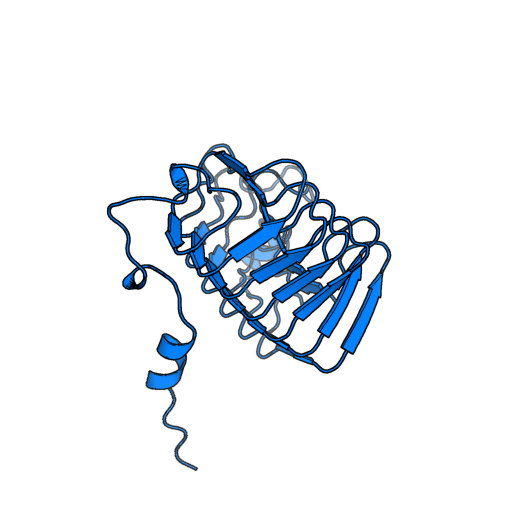189 GLU A CA 1
ATOM 1414 C C . GLU A 1 189 ? -8.328 14.974 9.704 1.00 95.06 189 GLU A C 1
ATOM 1416 O O . GLU A 1 189 ? -8.678 13.874 9.290 1.00 95.06 189 GLU A O 1
ATOM 1421 N N . ILE A 1 190 ? -8.539 15.365 10.967 1.00 95.31 190 ILE A N 1
ATOM 1422 C CA . ILE A 1 190 ? -9.181 14.521 11.994 1.00 95.31 190 ILE A CA 1
ATOM 1423 C C . ILE A 1 190 ? -8.451 13.166 12.108 1.00 95.31 190 ILE A C 1
ATOM 1425 O O . ILE A 1 190 ? -8.987 12.104 11.808 1.00 95.31 190 ILE A O 1
ATOM 1429 N N . VAL A 1 191 ? -7.177 13.210 12.507 1.00 95.50 191 VAL A N 1
ATOM 1430 C CA . VAL A 1 191 ? -6.333 12.012 12.640 1.00 95.50 191 VAL A CA 1
ATOM 1431 C C . VAL A 1 191 ? -5.870 11.834 14.082 1.00 95.50 191 VAL A C 1
ATOM 1433 O O . VAL A 1 191 ? -5.351 12.770 14.696 1.00 95.50 191 VAL A O 1
ATOM 1436 N N . SER A 1 192 ? -6.047 10.627 14.614 1.00 94.50 192 SER A N 1
ATOM 1437 C CA . SER A 1 192 ? -5.605 10.215 15.944 1.00 94.50 192 SER A CA 1
ATOM 1438 C C . SER A 1 192 ? -4.956 8.824 15.881 1.00 94.50 192 SER A C 1
ATOM 1440 O O . SER A 1 192 ? -5.571 7.909 15.342 1.00 94.50 192 SER A O 1
ATOM 1442 N N . PRO A 1 193 ? -3.748 8.609 16.431 1.00 94.25 193 PRO A N 1
ATOM 1443 C CA . PRO A 1 193 ? -2.875 9.583 17.081 1.00 94.25 193 PRO A CA 1
ATOM 1444 C C 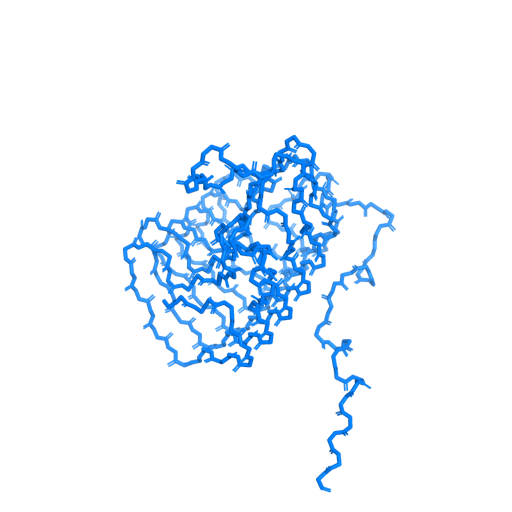. PRO A 1 193 ? -2.378 10.650 16.102 1.00 94.25 193 PRO A C 1
ATOM 1446 O O . PRO A 1 193 ? -2.451 10.478 14.887 1.00 94.25 193 PRO A O 1
ATOM 1449 N N . LYS A 1 194 ? -1.871 11.770 16.629 1.00 93.19 194 LYS A N 1
ATOM 1450 C CA . LYS A 1 194 ? -1.411 12.896 15.804 1.00 93.19 194 LYS A CA 1
ATOM 1451 C C . LYS A 1 194 ? -0.338 12.428 14.796 1.00 93.19 194 LYS A C 1
ATOM 1453 O O . LYS A 1 194 ? 0.662 11.865 15.242 1.00 93.19 194 LYS A O 1
ATOM 1458 N N . PRO A 1 195 ? -0.511 12.678 13.484 1.00 92.19 195 PRO A N 1
ATOM 1459 C CA . PRO A 1 195 ? 0.437 12.260 12.456 1.00 92.19 195 PRO A CA 1
ATOM 1460 C C . PRO A 1 195 ? 1.740 13.065 12.498 1.00 92.19 195 PRO A C 1
ATOM 1462 O O . PRO A 1 195 ? 1.819 14.134 13.116 1.00 92.19 195 PRO A O 1
ATOM 1465 N N . CYS A 1 196 ? 2.767 12.548 11.821 1.00 91.88 196 CYS A N 1
ATOM 1466 C CA . CYS A 1 196 ? 4.028 13.255 11.601 1.00 91.88 196 CYS A CA 1
ATOM 1467 C C . CYS A 1 196 ? 3.801 14.594 10.887 1.00 91.88 196 CYS A C 1
ATOM 1469 O O . CYS A 1 196 ? 2.846 14.749 10.125 1.00 91.88 196 CYS A O 1
ATOM 1471 N N . GLN A 1 197 ? 4.725 15.542 11.062 1.00 90.94 197 GLN A N 1
ATOM 1472 C CA . GLN A 1 197 ? 4.642 16.849 10.402 1.00 90.94 197 GLN A CA 1
ATOM 1473 C C . GLN A 1 197 ? 4.626 16.735 8.869 1.00 90.94 197 GLN A C 1
ATOM 1475 O O . GLN A 1 197 ? 3.902 17.481 8.216 1.00 90.94 197 GLN A O 1
ATOM 1480 N N . ASP A 1 198 ? 5.342 15.756 8.314 1.00 89.31 198 ASP A N 1
ATOM 1481 C CA . ASP A 1 198 ? 5.384 15.461 6.876 1.00 89.31 198 ASP A CA 1
ATOM 1482 C C . ASP A 1 198 ? 4.010 15.098 6.280 1.00 89.31 198 ASP A C 1
ATOM 1484 O O . ASP A 1 198 ? 3.753 15.318 5.100 1.00 89.31 198 ASP A O 1
ATOM 1488 N N . LEU A 1 199 ? 3.101 14.562 7.100 1.00 87.56 199 LEU A N 1
ATOM 1489 C CA . LEU A 1 199 ? 1.731 14.205 6.713 1.00 87.56 199 LEU A CA 1
ATOM 1490 C C . LEU A 1 199 ? 0.706 15.287 7.071 1.00 87.56 199 LEU A C 1
ATOM 1492 O O . LEU A 1 199 ? -0.478 15.130 6.783 1.00 87.56 199 LEU A O 1
ATOM 1496 N N . ALA A 1 200 ? 1.142 16.368 7.711 1.00 82.56 200 ALA A N 1
ATOM 1497 C CA . ALA A 1 200 ? 0.311 17.481 8.154 1.00 82.56 200 ALA A CA 1
ATOM 1498 C C . ALA A 1 200 ? 0.783 18.793 7.507 1.00 82.56 200 ALA A C 1
ATOM 1500 O O . ALA A 1 200 ? 0.913 19.819 8.179 1.00 82.56 200 ALA A O 1
ATOM 1501 N N . ASN A 1 201 ? 1.082 18.752 6.204 1.00 77.44 201 ASN A N 1
ATOM 1502 C CA . ASN A 1 201 ? 1.568 19.911 5.470 1.00 77.44 201 ASN A CA 1
ATOM 1503 C C . ASN A 1 201 ? 0.474 20.993 5.392 1.00 77.44 201 ASN A C 1
ATOM 1505 O O . ASN A 1 201 ? -0.583 20.781 4.800 1.00 77.44 201 ASN A O 1
ATOM 1509 N N . ALA A 1 202 ? 0.743 22.159 5.987 1.00 67.81 202 ALA A N 1
ATOM 1510 C CA . ALA A 1 202 ? -0.211 23.263 6.102 1.00 67.81 202 ALA A CA 1
ATOM 1511 C C . ALA A 1 202 ? -0.533 23.954 4.764 1.00 67.81 202 ALA A C 1
ATOM 1513 O O . ALA A 1 202 ? -1.513 24.692 4.686 1.00 67.81 202 ALA A O 1
ATOM 1514 N N . GLU A 1 203 ? 0.274 23.734 3.721 1.00 76.12 203 GLU A N 1
ATOM 1515 C CA . GLU A 1 203 ? 0.012 24.258 2.373 1.00 76.12 203 GLU A CA 1
ATOM 1516 C C . GLU A 1 203 ? -0.958 23.378 1.574 1.00 76.12 203 GLU A C 1
ATOM 1518 O O . GLU A 1 203 ? -1.478 23.800 0.539 1.00 76.12 203 GLU A O 1
ATOM 1523 N N . LYS A 1 204 ? -1.218 22.155 2.048 1.00 79.75 204 LYS A N 1
ATOM 1524 C CA . LYS A 1 204 ? -2.168 21.233 1.433 1.00 79.75 204 LYS A CA 1
ATOM 1525 C C . LYS A 1 204 ? -3.532 21.330 2.104 1.00 79.75 204 LYS A C 1
ATOM 1527 O O . LYS A 1 204 ? -3.665 21.653 3.281 1.00 79.75 204 LYS A O 1
ATOM 1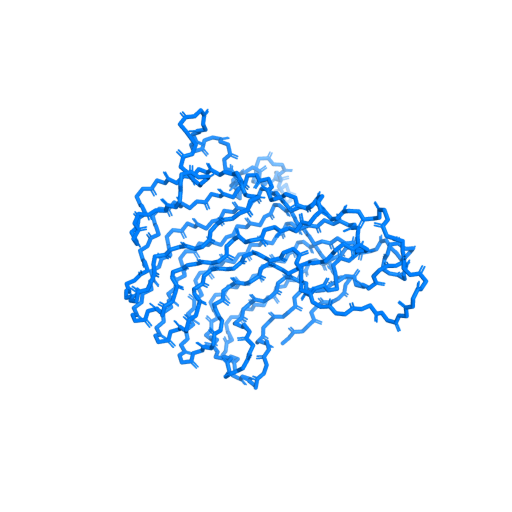532 N N . SER A 1 205 ? -4.556 21.007 1.329 1.00 82.31 205 SER A N 1
ATOM 1533 C CA . SER A 1 205 ? -5.940 20.904 1.781 1.00 82.31 205 SER A CA 1
ATOM 1534 C C . SER A 1 205 ? -6.557 19.606 1.268 1.00 82.31 205 SER A C 1
ATOM 1536 O O . SER A 1 205 ? -5.949 18.882 0.471 1.00 82.31 205 SER A O 1
ATOM 1538 N N . SER A 1 206 ? -7.799 19.337 1.664 1.00 79.94 206 SER A N 1
ATOM 1539 C CA . SER A 1 206 ? -8.574 18.197 1.171 1.00 79.94 206 SER A CA 1
ATOM 1540 C C . SER A 1 206 ? -8.678 18.140 -0.361 1.00 79.94 206 SER A C 1
ATOM 1542 O O . SER A 1 206 ? -8.755 17.047 -0.912 1.00 79.94 206 SER A O 1
ATOM 1544 N N . SER A 1 207 ? -8.577 19.270 -1.076 1.00 82.94 207 SER A N 1
ATOM 1545 C CA . SER A 1 207 ? -8.584 19.298 -2.549 1.00 82.94 207 SER A CA 1
ATOM 1546 C C . SER A 1 207 ? -7.304 18.756 -3.197 1.00 82.94 207 SER A C 1
ATOM 1548 O O . SER A 1 207 ? -7.257 18.603 -4.412 1.00 82.94 207 SER A O 1
ATOM 1550 N N . SER A 1 208 ? -6.244 18.519 -2.418 1.00 84.19 208 SER A N 1
ATOM 1551 C CA . SER A 1 208 ? -5.020 17.858 -2.896 1.00 84.19 208 SER A CA 1
ATOM 1552 C C . SER A 1 208 ? -5.099 16.331 -2.827 1.00 84.19 208 SER A C 1
ATOM 1554 O O . SER A 1 208 ? -4.241 15.643 -3.386 1.00 84.19 208 SER A O 1
ATOM 1556 N N . CYS A 1 209 ? -6.108 15.805 -2.131 1.00 91.00 209 CYS A N 1
ATOM 1557 C CA . CYS A 1 209 ? -6.322 14.380 -1.968 1.00 91.00 209 CYS A CA 1
ATOM 1558 C C . CYS A 1 209 ? -6.973 13.785 -3.209 1.00 91.00 209 CYS A C 1
ATOM 1560 O O . CYS A 1 209 ? -7.784 14.423 -3.874 1.00 91.00 209 CYS A O 1
ATOM 1562 N N . TYR A 1 210 ? -6.617 12.540 -3.498 1.00 91.12 210 TYR A N 1
ATOM 1563 C CA . TYR A 1 210 ? -7.282 11.781 -4.541 1.00 91.12 210 TYR A CA 1
ATOM 1564 C C . TYR A 1 210 ? -8.661 11.335 -4.037 1.00 91.12 210 TYR A C 1
ATOM 1566 O O . TYR A 1 210 ? -8.763 10.777 -2.945 1.00 91.12 210 TYR A O 1
ATOM 1574 N N . ASP A 1 211 ? -9.710 11.562 -4.824 1.00 86.25 211 ASP A N 1
ATOM 1575 C CA . ASP A 1 211 ? -11.069 11.111 -4.518 1.00 86.25 211 ASP A CA 1
ATOM 1576 C C . ASP A 1 211 ? -11.647 10.332 -5.709 1.00 86.25 211 ASP A C 1
ATOM 1578 O O . ASP A 1 211 ? -11.351 10.611 -6.871 1.00 86.25 211 ASP A O 1
ATOM 1582 N N . VAL A 1 212 ? -12.494 9.346 -5.422 1.00 75.00 212 VAL A N 1
ATOM 1583 C CA . VAL A 1 212 ? -13.162 8.509 -6.428 1.00 75.00 212 VAL A CA 1
ATOM 1584 C C . VAL A 1 212 ? -14.178 9.327 -7.239 1.00 75.00 212 VAL A C 1
ATOM 1586 O O . VAL A 1 212 ? -14.457 8.994 -8.389 1.00 75.00 212 VAL A O 1
ATOM 1589 N N . MET A 1 213 ? -14.691 10.442 -6.701 1.00 58.91 213 MET A N 1
ATOM 1590 C CA . MET A 1 213 ? -15.610 11.331 -7.432 1.00 58.91 213 MET A CA 1
ATOM 1591 C C . MET A 1 213 ? -15.002 11.966 -8.695 1.00 58.91 213 MET A C 1
ATOM 1593 O O . MET A 1 213 ? -15.754 12.290 -9.620 1.00 58.91 213 MET A O 1
ATOM 1597 N N . ASP A 1 214 ? -13.671 12.066 -8.796 1.00 51.84 214 ASP A N 1
ATOM 1598 C CA . ASP A 1 214 ? -12.990 12.485 -10.032 1.00 51.84 214 ASP A CA 1
ATOM 1599 C C . ASP A 1 214 ? -13.201 11.481 -11.185 1.00 51.84 214 ASP A C 1
ATOM 1601 O O . ASP A 1 214 ? -13.057 11.822 -12.360 1.00 51.84 214 ASP A O 1
ATOM 1605 N N . TYR A 1 215 ? -13.602 10.246 -10.870 1.00 41.91 215 TYR A N 1
ATOM 1606 C CA . TYR A 1 215 ? -13.895 9.187 -11.834 1.00 41.91 215 TYR A CA 1
ATOM 1607 C C . TYR A 1 215 ? -15.332 9.266 -12.386 1.00 41.91 215 TYR A C 1
ATOM 1609 O O . TYR A 1 215 ? -15.582 8.963 -13.558 1.00 41.91 215 TYR A O 1
ATOM 1617 N N . SER A 1 216 ? -16.285 9.715 -11.562 1.00 44.06 216 SER A N 1
ATOM 1618 C CA . SER A 1 216 ? -17.723 9.757 -11.874 1.00 44.06 216 SER A CA 1
ATOM 1619 C C . SER A 1 216 ? -18.076 10.788 -12.950 1.00 44.06 216 SER A C 1
ATOM 1621 O O . SER A 1 216 ? -18.975 10.560 -13.758 1.00 44.06 216 SER A O 1
ATOM 1623 N N . TYR A 1 217 ? -17.347 11.908 -13.013 1.00 43.34 217 TYR A N 1
ATOM 1624 C CA . TYR A 1 217 ? -17.578 12.959 -14.015 1.00 43.34 217 TYR A CA 1
ATOM 1625 C C . TYR A 1 217 ? -17.141 12.567 -15.442 1.00 43.34 217 TYR A C 1
ATOM 1627 O O . TYR A 1 217 ? -17.500 13.252 -16.399 1.00 43.34 217 TYR A O 1
ATOM 1635 N N . GLY A 1 218 ? -16.415 11.453 -15.613 1.00 39.88 218 GLY A N 1
ATOM 1636 C CA . GLY A 1 218 ? -15.958 10.952 -16.916 1.00 39.88 218 GLY A CA 1
ATOM 1637 C C . GLY A 1 218 ? -16.830 9.861 -17.551 1.00 39.88 218 GLY A C 1
ATOM 1638 O O . GLY A 1 218 ? -16.567 9.465 -18.686 1.00 39.88 218 GLY A O 1
ATOM 1639 N N . ARG A 1 219 ? -17.860 9.353 -16.858 1.00 43.28 219 ARG A N 1
ATOM 1640 C CA . ARG A 1 219 ? -18.724 8.266 -17.354 1.00 43.28 219 ARG A CA 1
ATOM 1641 C C . ARG A 1 219 ? -20.206 8.634 -17.259 1.00 43.28 219 ARG A C 1
ATOM 1643 O O . ARG A 1 219 ? -20.949 8.113 -16.436 1.00 43.28 219 ARG A O 1
ATOM 1650 N N . SER A 1 220 ? -20.658 9.465 -18.197 1.00 30.61 220 SER A N 1
ATOM 1651 C CA . SER A 1 220 ? -22.026 9.338 -18.710 1.00 30.61 220 SER A CA 1
ATOM 1652 C C . SER A 1 220 ? -22.115 7.999 -19.445 1.00 30.61 220 SER A C 1
ATOM 1654 O O . SER A 1 220 ? -21.801 7.918 -20.631 1.00 30.61 220 SER A O 1
ATOM 1656 N N . PHE A 1 221 ? -22.521 6.936 -18.751 1.00 39.25 221 PHE A N 1
ATOM 1657 C CA . PHE A 1 221 ? -23.053 5.759 -19.429 1.00 39.25 221 PHE A CA 1
ATOM 1658 C C . PHE A 1 221 ? -24.433 6.131 -19.971 1.00 39.25 221 PHE A C 1
ATOM 1660 O O . PHE A 1 221 ? -25.429 6.105 -19.252 1.00 39.25 221 PHE A O 1
ATOM 1667 N N . SER A 1 222 ? -24.488 6.516 -21.243 1.00 31.17 222 SER A N 1
ATOM 1668 C CA . SER A 1 222 ? -25.716 6.381 -22.016 1.00 31.17 222 SER A CA 1
ATOM 1669 C C . SER A 1 222 ? -25.964 4.886 -22.215 1.00 31.17 222 SER A C 1
ATOM 1671 O O . SER A 1 222 ? -25.159 4.224 -22.876 1.00 31.17 222 SER A O 1
ATOM 1673 N N . LEU A 1 223 ? -27.026 4.379 -21.587 1.00 35.66 223 LEU A N 1
ATOM 1674 C CA . LEU A 1 223 ? -27.675 3.119 -21.956 1.00 35.66 223 LEU A CA 1
ATOM 1675 C C . LEU A 1 223 ? -28.198 3.183 -23.396 1.00 35.66 223 LEU A C 1
ATOM 1677 O O . LEU A 1 223 ? -28.634 4.285 -23.808 1.00 35.66 223 LEU A O 1
#

Radius of gyration: 16.41 Å; Cα contacts (8 Å, |Δi|>4): 728; chains: 1; bounding box: 49×41×43 Å